Protein AF-A0A4U3MGD1-F1 (afdb_monomer_lite)

pLDDT: mean 77.64, std 20.22, range [27.61, 98.88]

Organism: NCBI:txid2575442

Foldseek 3Di:
DDDDDDDDDPPPPPPPPPPDPPPQPPWDAKAKDKAWLLDDWAFRVDWAAQQWKKWKAWDDKWKDLAPVPDDTDAQQADDPVVQVVDDCPFAPDPHHFQHKWKDFVPPDTDGQGRIDMDGHHHTHTIIIYTRTHNVSSHRMGMITMMIMTILGNCLLVLLLVLLVVLVVLVVVDDPDPDDDPVSVVVNLVSVVSNLVSLVVLCVRVVDLNSLVSSCVSNVHPDSPCVCVQCVVLNPDDPVCCSPDPSNVVSSVDPPVPDDD

Sequenc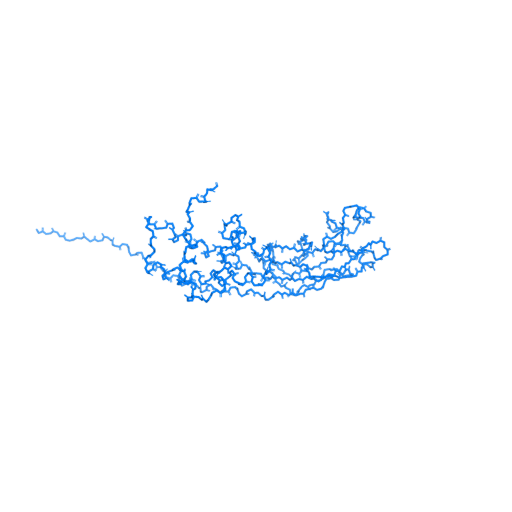e (260 aa):
MRSIASFCAALVMIAMGGVAPANASSGRAPVTVSVSATDGWQDAGLFLHAGDTLIVRFISGTWTVDHRNFPHVGPAGYPAHIDAQIWQGCKLKPAAYGKLLASVDQINLTEVGAGGVFSIKQSGRLRFRIHDGDTCLGDNAGAVKVTVAHLGHGLLQAIKDDVAELQQKSRTKKPSNTLSPAEIKAIIPVLKRLKSNLWWLLKEVANDAAWDLAAKAIGTVSVLKLKTFLNPCFSLSWETFLTSKDCLKLWSLPTKTFKA

Radius of gyration: 25.88 Å; chains: 1; bounding box: 94×38×67 Å

Structure (mmCIF, N/CA/C/O backbone):
data_AF-A0A4U3MGD1-F1
#
_entry.id   AF-A0A4U3MGD1-F1
#
loop_
_atom_site.group_PDB
_atom_site.id
_atom_site.type_symbol
_atom_site.label_atom_id
_atom_site.label_alt_id
_atom_site.label_comp_id
_atom_site.label_asym_id
_atom_site.label_entity_id
_atom_site.label_seq_id
_atom_site.pdbx_PDB_ins_code
_atom_site.Cartn_x
_atom_site.Cartn_y
_atom_site.Cartn_z
_atom_site.occupancy
_atom_site.B_iso_or_equiv
_atom_site.auth_seq_id
_atom_site.auth_comp_id
_atom_site.auth_asym_id
_atom_site.auth_atom_id
_atom_site.pdbx_PDB_model_num
ATOM 1 N N . MET A 1 1 ? -73.537 -13.987 41.670 1.00 49.06 1 MET A N 1
ATOM 2 C CA . MET A 1 1 ? -73.123 -15.377 41.366 1.00 49.06 1 MET A CA 1
ATOM 3 C C . MET A 1 1 ? -72.975 -15.529 39.856 1.00 49.06 1 MET A C 1
ATOM 5 O O . MET A 1 1 ? -73.837 -15.010 39.159 1.00 49.06 1 MET A O 1
ATOM 9 N N . ARG A 1 2 ? -71.951 -16.287 39.412 1.00 36.88 2 ARG A N 1
ATOM 10 C CA . ARG A 1 2 ? -71.499 -16.585 38.023 1.00 36.88 2 ARG A CA 1
ATOM 11 C C . ARG A 1 2 ? -70.655 -15.475 37.371 1.00 36.88 2 ARG A C 1
ATOM 13 O O . ARG A 1 2 ? -71.033 -14.322 37.463 1.00 36.88 2 ARG A O 1
ATOM 20 N N . SER A 1 3 ? -69.555 -15.727 36.662 1.00 33.62 3 SER A N 1
ATOM 21 C CA . SER A 1 3 ? -68.643 -16.875 36.531 1.00 33.62 3 SER A CA 1
ATOM 22 C C . SER A 1 3 ? -67.377 -16.372 35.808 1.00 33.62 3 SER A C 1
ATOM 24 O O . SER A 1 3 ? -67.434 -15.381 35.087 1.00 33.62 3 SER A O 1
ATOM 26 N N . ILE A 1 4 ? -66.264 -17.071 36.012 1.00 44.34 4 ILE A N 1
ATOM 27 C CA . ILE A 1 4 ? -64.914 -16.875 35.457 1.00 44.34 4 ILE A CA 1
ATOM 28 C C . ILE A 1 4 ? -64.836 -17.306 33.975 1.00 44.34 4 ILE A C 1
ATOM 30 O O . ILE A 1 4 ? -65.393 -18.347 33.641 1.00 44.34 4 ILE A O 1
ATOM 34 N N . ALA A 1 5 ? -64.076 -16.580 33.136 1.00 34.28 5 ALA A N 1
ATOM 35 C CA . ALA A 1 5 ? -63.274 -17.075 31.989 1.00 34.28 5 ALA A CA 1
ATOM 36 C C . ALA A 1 5 ? -62.405 -15.896 31.468 1.00 34.28 5 ALA A C 1
ATOM 38 O O . ALA A 1 5 ? -62.961 -14.839 31.205 1.00 34.28 5 ALA A O 1
ATOM 39 N N . SER A 1 6 ? -61.065 -15.872 31.494 1.00 40.44 6 SER A N 1
ATOM 40 C CA . SER A 1 6 ? -60.009 -16.752 30.943 1.00 40.44 6 SER A CA 1
ATOM 41 C C . SER A 1 6 ? -59.597 -16.414 29.493 1.00 40.44 6 SER A C 1
ATOM 43 O O . SER A 1 6 ? -60.458 -16.181 28.652 1.00 40.44 6 SER A O 1
ATOM 45 N N . PHE A 1 7 ? -58.274 -16.496 29.248 1.00 30.94 7 PHE A N 1
ATOM 46 C CA . PHE A 1 7 ? -57.488 -16.375 27.994 1.00 30.94 7 PHE A CA 1
ATOM 47 C C . PHE A 1 7 ? -57.186 -14.943 27.488 1.00 30.94 7 PHE A C 1
ATOM 49 O O . PHE A 1 7 ? -58.061 -14.095 27.467 1.00 30.94 7 PHE A O 1
ATOM 56 N N . CYS A 1 8 ? -55.972 -14.551 27.071 1.00 27.61 8 CYS A N 1
ATOM 57 C CA . CYS A 1 8 ? -54.766 -15.275 26.649 1.00 27.61 8 CYS A CA 1
ATOM 58 C C . CYS A 1 8 ? -53.509 -14.434 26.973 1.00 27.61 8 CYS A C 1
ATOM 60 O O . CYS A 1 8 ? -53.360 -13.324 26.464 1.00 27.61 8 CYS A O 1
ATOM 62 N N . ALA A 1 9 ? -52.577 -14.973 27.764 1.00 34.78 9 ALA A N 1
ATOM 63 C CA . ALA A 1 9 ? -51.219 -14.446 27.871 1.00 34.78 9 ALA A CA 1
ATOM 64 C C . ALA A 1 9 ? -50.382 -15.020 26.717 1.00 34.78 9 ALA A C 1
ATOM 66 O O . ALA A 1 9 ? -50.085 -16.214 26.697 1.00 34.78 9 ALA A O 1
ATOM 67 N N . ALA A 1 10 ? -50.025 -14.187 25.738 1.00 35.69 10 ALA A N 1
ATOM 68 C CA . ALA A 1 10 ? -49.080 -14.562 24.693 1.00 35.69 10 ALA A CA 1
ATOM 69 C C . ALA A 1 10 ? -47.660 -14.564 25.280 1.00 35.69 10 ALA A C 1
ATOM 71 O O . ALA A 1 10 ? -47.050 -13.519 25.505 1.00 35.69 10 ALA A O 1
ATOM 72 N N . LEU A 1 11 ? -47.160 -15.765 25.561 1.00 32.09 11 LEU A N 1
ATOM 73 C CA . LEU A 1 11 ? -45.787 -16.034 25.963 1.00 32.09 11 LEU A CA 1
ATOM 74 C C . LEU A 1 11 ? -44.864 -15.789 24.754 1.00 32.09 11 LEU A C 1
ATOM 76 O O . LEU A 1 11 ? -44.773 -16.619 23.852 1.00 32.09 11 LEU A O 1
ATOM 80 N N . VAL A 1 12 ? -44.191 -14.637 24.708 1.00 36.81 12 VAL A N 1
ATOM 81 C CA . VAL A 1 12 ? -43.119 -14.384 23.734 1.00 36.81 12 VAL A CA 1
ATOM 82 C C . VAL A 1 12 ? -41.892 -15.177 24.182 1.00 36.81 12 VAL A C 1
ATOM 84 O O . VAL A 1 12 ? -41.149 -14.761 25.069 1.00 36.81 12 VAL A O 1
ATOM 87 N N . MET A 1 13 ? -41.695 -16.348 23.579 1.00 36.38 13 MET A N 1
ATOM 88 C CA . MET A 1 13 ? -40.464 -17.127 23.696 1.00 36.38 13 MET A CA 1
ATOM 89 C C . MET A 1 13 ? -39.349 -16.376 22.964 1.00 36.38 13 MET A C 1
ATOM 91 O O . MET A 1 13 ? -39.142 -16.552 21.765 1.00 36.38 13 MET A O 1
ATOM 95 N N . ILE A 1 14 ? -38.632 -15.508 23.680 1.00 42.88 14 ILE A N 1
ATOM 96 C CA . ILE A 1 14 ? -37.346 -14.995 23.209 1.00 42.88 14 ILE A CA 1
ATOM 97 C C . ILE A 1 14 ? -36.380 -16.176 23.275 1.00 42.88 14 ILE A C 1
ATOM 99 O O . ILE A 1 14 ? -35.851 -16.508 24.335 1.00 42.88 14 ILE A O 1
ATOM 103 N N . ALA A 1 15 ? -36.191 -16.845 22.139 1.00 40.03 15 ALA A N 1
ATOM 104 C CA . ALA A 1 15 ? -35.105 -17.790 21.966 1.00 40.03 15 ALA A CA 1
ATOM 105 C C . ALA A 1 15 ? -33.798 -17.049 22.276 1.00 40.03 15 ALA A C 1
ATOM 107 O O . ALA A 1 15 ? -33.417 -16.116 21.566 1.00 40.03 15 ALA A O 1
ATOM 108 N N . MET A 1 16 ? -33.136 -17.439 23.366 1.00 48.84 16 MET A N 1
ATOM 109 C CA . MET A 1 16 ? -31.773 -17.028 23.675 1.00 48.84 16 MET A CA 1
ATOM 110 C C . MET A 1 16 ? -30.851 -17.631 22.613 1.00 48.84 16 MET A C 1
ATOM 112 O O . MET A 1 16 ? -30.254 -18.686 22.807 1.00 48.84 16 MET A O 1
ATOM 116 N N . GLY A 1 17 ? -30.786 -16.980 21.451 1.00 42.28 17 GLY A N 1
ATOM 117 C CA . GLY A 1 17 ? -29.771 -17.243 20.447 1.00 42.28 17 GLY A CA 1
ATOM 118 C C . GLY A 1 17 ? -28.419 -16.971 21.085 1.00 42.28 17 GLY A C 1
ATOM 119 O O . GLY A 1 17 ? -28.083 -15.820 21.361 1.00 42.28 17 GLY A O 1
ATOM 120 N N . GLY A 1 18 ? -27.681 -18.042 21.379 1.00 41.59 18 GLY A N 1
ATOM 121 C CA . GLY A 1 18 ? -26.309 -17.963 21.852 1.00 41.59 18 GLY A CA 1
ATOM 122 C C . GLY A 1 18 ? -25.501 -17.145 20.857 1.00 41.59 18 GLY A C 1
ATOM 123 O O . GLY A 1 18 ? -25.250 -17.585 19.737 1.00 41.59 18 GLY A O 1
ATOM 124 N N . VAL A 1 19 ? -25.140 -15.928 21.254 1.00 49.78 19 VAL A N 1
ATOM 125 C CA . VAL A 1 19 ? -24.238 -15.080 20.486 1.00 49.78 19 VAL A CA 1
ATOM 126 C C . VAL A 1 19 ? -22.898 -15.804 20.498 1.00 49.78 19 VAL A C 1
ATOM 128 O O . VAL A 1 19 ? -22.250 -15.888 21.543 1.00 49.78 19 VAL A O 1
ATOM 131 N N . ALA A 1 20 ? -22.525 -16.407 19.369 1.00 45.81 20 ALA A N 1
ATOM 132 C CA . ALA A 1 20 ? -21.213 -17.016 19.225 1.00 45.81 20 ALA A CA 1
ATOM 133 C C . ALA A 1 20 ? -20.152 -15.970 19.611 1.00 45.81 20 ALA A C 1
ATOM 135 O O . ALA A 1 20 ? -20.294 -14.800 19.234 1.00 45.81 20 ALA A O 1
ATOM 136 N N . PRO A 1 21 ? -19.120 -16.342 20.388 1.00 49.19 21 PRO A N 1
ATOM 137 C CA . PRO A 1 21 ? -18.078 -15.405 20.762 1.00 49.19 21 PRO A CA 1
ATOM 138 C C . PRO A 1 21 ? -17.469 -14.839 19.481 1.00 49.19 21 PRO A C 1
ATOM 140 O O . PRO A 1 21 ? -16.999 -15.586 18.623 1.00 49.19 21 PRO A O 1
ATOM 143 N N . ALA A 1 22 ? -17.515 -13.515 19.338 1.00 50.84 22 ALA A N 1
ATOM 144 C CA . ALA A 1 22 ? -16.792 -12.821 18.291 1.00 50.84 22 ALA A CA 1
ATOM 145 C C . ALA A 1 22 ? -15.311 -13.170 18.468 1.00 50.84 22 ALA A C 1
ATOM 147 O O . ALA A 1 22 ? -14.665 -12.696 19.405 1.00 50.84 22 ALA A O 1
ATOM 148 N N . ASN A 1 23 ? -14.800 -14.063 17.617 1.00 48.06 23 ASN A N 1
ATOM 149 C CA . ASN A 1 23 ? -13.384 -14.380 17.568 1.00 48.06 23 ASN A CA 1
ATOM 150 C C . ASN A 1 23 ? -12.645 -13.063 17.360 1.00 48.06 23 ASN A C 1
ATOM 152 O O . ASN A 1 23 ? -12.793 -12.419 16.321 1.00 48.06 23 ASN A O 1
ATOM 156 N N . ALA A 1 24 ? -11.892 -12.648 18.378 1.00 51.44 24 ALA A N 1
ATOM 157 C CA . ALA A 1 24 ? -11.037 -11.484 18.292 1.00 51.44 24 ALA A CA 1
ATOM 158 C C . ALA A 1 24 ? -10.139 -11.668 17.066 1.00 51.44 24 ALA A C 1
ATOM 160 O O . ALA A 1 24 ? -9.368 -12.627 16.988 1.00 51.44 24 ALA A O 1
ATOM 161 N N . SER A 1 25 ? -10.295 -10.784 16.084 1.00 51.38 25 SER A N 1
ATOM 162 C CA . SER A 1 25 ? -9.488 -10.770 14.874 1.00 51.38 25 SER A CA 1
ATOM 163 C C . SER A 1 25 ? -8.038 -10.523 15.278 1.00 51.38 25 SER A C 1
ATOM 165 O O . SER A 1 25 ? -7.638 -9.385 15.521 1.00 51.38 25 SER A O 1
ATOM 167 N N . SER A 1 26 ? -7.263 -11.600 15.406 1.00 55.12 26 SER A N 1
ATOM 168 C CA . SER A 1 26 ? -5.817 -11.531 15.572 1.00 55.12 26 SER A CA 1
ATOM 169 C C . SER A 1 26 ? -5.250 -10.990 14.268 1.00 55.12 26 SER A C 1
ATOM 171 O O . SER A 1 26 ? -5.132 -11.706 13.274 1.00 55.12 26 SER A O 1
ATOM 173 N N . GLY A 1 27 ? -4.987 -9.687 14.239 1.00 61.31 27 GLY A N 1
ATOM 174 C CA . GLY A 1 27 ? -4.306 -9.086 13.110 1.00 61.31 27 GLY A CA 1
ATOM 175 C C . GLY A 1 27 ? -2.915 -9.708 12.985 1.00 61.31 27 GLY A C 1
ATOM 176 O O . GLY A 1 27 ? -2.153 -9.772 13.956 1.00 61.31 27 GLY A O 1
ATOM 177 N N . ARG A 1 28 ? -2.612 -10.235 11.797 1.00 72.69 28 ARG A N 1
ATOM 178 C CA . ARG A 1 28 ? -1.340 -10.907 11.517 1.00 72.69 28 ARG A CA 1
ATOM 179 C C . ARG A 1 28 ? -0.215 -9.875 11.578 1.00 72.69 28 ARG A C 1
ATOM 181 O O . ARG A 1 28 ? -0.392 -8.752 11.105 1.00 72.69 28 ARG A O 1
ATOM 188 N N . ALA A 1 29 ? 0.935 -10.269 12.128 1.00 79.38 29 ALA A N 1
ATOM 189 C CA . ALA A 1 29 ? 2.129 -9.430 12.114 1.00 79.38 29 ALA A CA 1
ATOM 190 C C . ALA A 1 29 ? 2.430 -8.950 10.679 1.00 79.38 29 ALA A C 1
ATOM 192 O O . ALA A 1 29 ? 2.253 -9.740 9.738 1.00 79.38 29 ALA A O 1
ATOM 193 N N . PRO A 1 30 ? 2.869 -7.692 10.493 1.00 87.25 30 PRO A N 1
ATOM 194 C CA . PRO A 1 30 ? 3.228 -7.193 9.178 1.00 87.25 30 PRO A CA 1
ATOM 195 C C . PRO A 1 30 ? 4.296 -8.069 8.524 1.00 87.25 30 PRO A C 1
ATOM 197 O O . PRO A 1 30 ? 5.260 -8.482 9.170 1.00 87.25 30 PRO A O 1
ATOM 200 N N . VAL A 1 31 ? 4.137 -8.338 7.232 1.00 92.75 31 VAL A N 1
ATOM 201 C CA . VAL A 1 31 ? 5.137 -9.061 6.437 1.00 92.75 31 VAL A CA 1
ATOM 202 C C . VAL A 1 31 ? 5.955 -8.073 5.620 1.00 92.75 31 VAL A C 1
ATOM 204 O O . VAL A 1 31 ? 5.414 -7.101 5.094 1.00 92.75 31 VAL A O 1
ATOM 207 N N . THR A 1 32 ? 7.256 -8.322 5.500 1.00 96.12 32 THR A N 1
ATOM 208 C CA . THR A 1 32 ? 8.142 -7.539 4.632 1.00 96.12 32 THR A CA 1
ATOM 209 C C . THR A 1 32 ? 8.326 -8.268 3.313 1.00 96.12 32 THR A C 1
ATOM 211 O O . THR A 1 32 ? 8.711 -9.434 3.299 1.00 96.12 32 THR A O 1
ATOM 214 N N . VAL A 1 33 ? 8.090 -7.566 2.210 1.00 97.44 33 VAL A N 1
ATOM 215 C CA . VAL A 1 33 ? 8.204 -8.089 0.849 1.00 97.44 33 VAL A CA 1
ATOM 216 C C . VAL A 1 33 ? 9.256 -7.278 0.105 1.00 97.44 33 VAL A C 1
ATOM 218 O O . VAL A 1 33 ? 9.206 -6.049 0.100 1.00 97.44 33 VAL A O 1
ATOM 221 N N . SER A 1 34 ? 10.215 -7.962 -0.515 1.00 98.38 34 SER A N 1
ATOM 222 C CA . SER A 1 34 ? 11.129 -7.358 -1.485 1.00 98.38 34 SER A CA 1
ATOM 223 C C . SER A 1 34 ? 10.568 -7.618 -2.875 1.00 98.38 34 SER A C 1
ATOM 225 O O . SER A 1 34 ? 10.346 -8.772 -3.220 1.00 98.38 34 SER A O 1
ATOM 227 N N . VAL A 1 35 ? 10.324 -6.561 -3.643 1.00 98.69 35 VAL A N 1
ATOM 228 C CA . VAL A 1 35 ? 9.752 -6.631 -4.988 1.00 98.69 35 VAL A CA 1
ATOM 229 C C . VAL A 1 35 ? 10.847 -6.272 -5.983 1.00 98.69 35 VAL A C 1
ATOM 231 O O . VAL A 1 35 ? 11.309 -5.129 -6.013 1.00 98.69 35 VAL A O 1
ATOM 234 N N . SER A 1 36 ? 11.281 -7.259 -6.757 1.00 98.69 36 SER A N 1
ATOM 235 C CA . SER A 1 36 ? 12.255 -7.100 -7.835 1.00 98.69 36 SER A CA 1
ATOM 236 C C . SER A 1 36 ? 11.644 -6.358 -9.021 1.00 98.69 36 SER A C 1
ATOM 238 O O . SER A 1 36 ? 10.456 -6.521 -9.310 1.00 98.69 36 SER A O 1
ATOM 240 N N . ALA A 1 37 ? 12.454 -5.559 -9.713 1.00 98.69 37 ALA A N 1
ATOM 241 C CA . ALA A 1 37 ? 12.061 -4.908 -10.958 1.00 98.69 37 ALA A CA 1
ATOM 242 C C . ALA A 1 37 ? 12.167 -5.833 -12.183 1.00 98.69 37 ALA A C 1
ATOM 244 O O . ALA A 1 37 ? 11.546 -5.557 -13.204 1.00 98.69 37 ALA A O 1
ATOM 245 N N . THR A 1 38 ? 12.933 -6.922 -12.086 1.00 98.62 38 THR A N 1
ATOM 246 C CA . THR A 1 38 ? 13.197 -7.853 -13.200 1.00 98.62 38 THR A CA 1
ATOM 247 C C . THR A 1 38 ? 12.210 -9.011 -13.271 1.00 98.62 38 THR A C 1
ATOM 249 O O . THR A 1 38 ? 12.235 -9.791 -14.217 1.00 98.62 38 THR A O 1
ATOM 252 N N . ASP A 1 39 ? 11.353 -9.144 -12.260 1.00 98.38 39 ASP A N 1
ATOM 253 C CA . ASP A 1 39 ? 10.403 -10.242 -12.145 1.00 98.38 39 ASP A CA 1
ATOM 254 C C . ASP A 1 39 ? 8.979 -9.716 -12.323 1.00 98.38 39 ASP A C 1
ATOM 256 O O . ASP A 1 39 ? 8.658 -8.591 -11.930 1.00 98.38 39 ASP A O 1
ATOM 260 N N . GLY A 1 40 ? 8.106 -10.552 -12.888 1.00 97.31 40 GLY A N 1
ATOM 261 C CA . GLY A 1 40 ? 6.688 -10.240 -13.046 1.00 97.31 40 GLY A CA 1
ATOM 262 C C . GLY A 1 40 ? 5.941 -10.202 -11.706 1.00 97.31 40 GLY A C 1
ATOM 263 O O . GLY A 1 40 ? 6.397 -9.662 -10.698 1.00 97.31 40 GLY A O 1
ATOM 264 N N . TRP A 1 41 ? 4.742 -10.782 -11.672 1.00 97.88 41 TRP A N 1
ATOM 265 C CA . TRP A 1 41 ? 3.950 -10.844 -10.440 1.00 97.88 41 TRP A CA 1
ATOM 266 C C . TRP A 1 41 ? 4.596 -11.739 -9.372 1.00 97.88 41 TRP A C 1
ATOM 268 O O . TRP A 1 41 ? 4.629 -12.960 -9.517 1.00 97.88 41 TRP A O 1
ATOM 278 N N . GLN A 1 42 ? 5.008 -11.137 -8.257 1.00 98.25 42 GLN A N 1
ATOM 279 C CA . GLN A 1 42 ? 5.680 -11.795 -7.131 1.00 98.25 42 GLN A CA 1
ATOM 280 C C . GLN A 1 42 ? 4.709 -11.998 -5.956 1.00 98.25 42 GLN A C 1
ATOM 282 O O . GLN A 1 42 ? 4.047 -11.047 -5.536 1.00 98.25 42 GLN A O 1
ATOM 287 N N . ASP A 1 43 ? 4.596 -13.226 -5.433 1.00 97.06 43 ASP A N 1
ATOM 288 C CA . ASP A 1 43 ? 3.707 -13.570 -4.304 1.00 97.06 43 ASP A CA 1
ATOM 289 C C . ASP A 1 43 ? 4.221 -12.958 -2.986 1.00 97.06 43 ASP A C 1
ATOM 291 O O . AS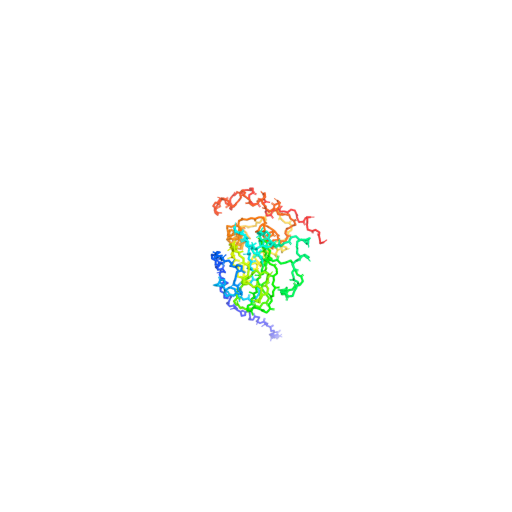P A 1 43 ? 5.391 -13.094 -2.634 1.00 97.06 43 ASP A O 1
ATOM 295 N N . ALA A 1 44 ? 3.335 -12.284 -2.249 1.00 95.94 44 ALA A N 1
ATOM 296 C CA . ALA A 1 44 ? 3.635 -11.659 -0.960 1.00 95.94 44 ALA A CA 1
ATOM 297 C C . ALA A 1 44 ? 3.528 -12.620 0.246 1.00 95.94 44 ALA A C 1
ATOM 299 O O . ALA A 1 44 ? 3.733 -12.207 1.387 1.00 95.94 44 ALA A O 1
ATOM 300 N N . GLY A 1 45 ? 3.138 -13.879 0.030 1.00 94.38 45 GLY A N 1
ATOM 301 C CA . GLY A 1 45 ? 2.888 -14.876 1.074 1.00 94.38 45 GLY A CA 1
ATOM 302 C C . GLY A 1 45 ? 1.577 -14.661 1.842 1.00 94.38 45 GLY A C 1
ATOM 303 O O . GLY A 1 45 ? 1.389 -15.218 2.930 1.00 94.38 45 GLY A O 1
ATOM 304 N N . LEU A 1 46 ? 0.669 -13.842 1.301 1.00 92.81 46 LEU A N 1
ATOM 305 C CA . LEU A 1 46 ? -0.596 -13.477 1.936 1.00 92.81 46 LEU A CA 1
ATOM 306 C C . LEU A 1 46 ? -1.786 -13.917 1.086 1.00 92.81 46 LEU A C 1
ATOM 308 O O . LEU A 1 46 ? -1.931 -13.504 -0.063 1.00 92.81 46 LEU A O 1
ATOM 312 N N . PHE A 1 47 ? -2.666 -14.710 1.696 1.00 92.69 47 PHE A N 1
ATOM 313 C CA . PHE A 1 47 ? -4.014 -14.940 1.193 1.00 92.69 47 PHE A CA 1
ATOM 314 C C . PHE A 1 47 ? -4.966 -13.962 1.876 1.00 92.69 47 PHE A C 1
ATOM 316 O O . PHE A 1 47 ? -4.961 -13.850 3.104 1.00 92.69 47 PHE A O 1
ATOM 323 N N . LEU A 1 48 ? -5.748 -13.258 1.071 1.00 91.69 48 LEU A N 1
ATOM 324 C CA . LEU A 1 48 ? -6.683 -12.233 1.502 1.00 91.69 48 LEU A CA 1
ATOM 325 C C . LEU A 1 48 ? -8.100 -12.675 1.185 1.00 91.69 48 LEU A C 1
ATOM 327 O O . LEU A 1 48 ? -8.336 -13.424 0.239 1.00 91.69 48 LEU A O 1
ATOM 331 N N . HIS A 1 49 ? -9.039 -12.176 1.963 1.00 90.38 49 HIS A N 1
ATOM 332 C CA . HIS A 1 49 ? -10.463 -12.345 1.787 1.00 90.38 49 HIS A CA 1
ATOM 333 C C . HIS A 1 49 ? -11.077 -11.027 1.319 1.00 90.38 49 HIS A C 1
ATOM 335 O O . HIS A 1 49 ? -10.625 -9.935 1.674 1.00 90.38 49 HIS A O 1
ATOM 341 N N . ALA A 1 50 ? -12.134 -11.120 0.514 1.00 89.19 50 ALA A N 1
ATOM 342 C CA . ALA A 1 50 ? -12.965 -9.966 0.202 1.00 89.19 50 ALA A CA 1
ATOM 343 C C . ALA A 1 50 ? -13.423 -9.283 1.502 1.00 89.19 50 ALA A C 1
ATOM 345 O O . ALA A 1 50 ? -13.908 -9.959 2.400 1.00 89.19 50 ALA A O 1
ATOM 346 N N . GLY A 1 51 ? -13.242 -7.963 1.570 1.00 86.06 51 GLY A N 1
ATOM 347 C CA . GLY A 1 51 ? -13.501 -7.062 2.694 1.00 86.06 51 GLY A CA 1
ATOM 348 C C . GLY A 1 51 ? -12.338 -6.896 3.684 1.00 86.06 51 GLY A C 1
ATOM 349 O O . GLY A 1 51 ? -12.413 -6.032 4.559 1.00 86.06 51 GLY A O 1
ATOM 350 N N . ASP A 1 52 ? -11.237 -7.643 3.531 1.00 88.25 52 ASP A N 1
ATOM 351 C CA . ASP A 1 52 ? -10.011 -7.378 4.289 1.00 88.25 52 ASP A CA 1
ATOM 352 C C . ASP A 1 52 ? -9.509 -5.948 4.029 1.00 88.25 52 ASP A C 1
ATOM 354 O O . ASP A 1 52 ? -9.675 -5.378 2.946 1.00 88.25 52 ASP A O 1
ATOM 358 N N . THR A 1 53 ? -8.857 -5.362 5.033 1.00 85.69 53 THR A N 1
ATOM 359 C CA . THR A 1 53 ? -8.115 -4.108 4.869 1.00 85.69 53 THR A CA 1
ATOM 360 C C . THR A 1 53 ? -6.619 -4.385 4.914 1.00 85.69 53 THR A C 1
ATOM 362 O O . THR A 1 53 ? -6.111 -4.996 5.858 1.00 85.69 53 THR A O 1
ATOM 365 N N . LEU A 1 54 ? -5.912 -3.903 3.896 1.00 89.69 54 LEU A N 1
ATOM 366 C CA . LEU A 1 54 ? -4.460 -3.904 3.824 1.00 89.69 54 LEU A CA 1
ATOM 367 C C . LEU A 1 54 ? -3.896 -2.522 4.082 1.00 89.69 54 LEU A C 1
ATOM 369 O O . LEU A 1 54 ? -4.460 -1.514 3.654 1.00 89.69 54 LEU A O 1
ATOM 373 N N . ILE A 1 55 ? -2.707 -2.499 4.669 1.00 90.56 55 ILE A N 1
ATOM 374 C CA . ILE A 1 55 ? -1.862 -1.316 4.701 1.00 90.56 55 ILE A CA 1
ATOM 375 C C . ILE A 1 55 ? -0.509 -1.683 4.127 1.00 90.56 55 ILE A C 1
ATOM 377 O O . ILE A 1 55 ? 0.161 -2.570 4.650 1.00 90.56 55 ILE A O 1
ATOM 381 N N . VAL A 1 56 ? -0.110 -0.986 3.070 1.00 93.94 56 VAL A N 1
ATOM 382 C CA . VAL A 1 56 ? 1.197 -1.165 2.436 1.00 93.94 56 VAL A CA 1
ATOM 383 C C . VAL A 1 56 ? 2.059 0.053 2.723 1.00 93.94 56 VAL A C 1
ATOM 385 O O . VAL A 1 56 ? 1.564 1.181 2.681 1.00 93.94 56 VAL A O 1
ATOM 388 N N . ARG A 1 57 ? 3.346 -0.156 3.006 1.00 91.62 57 ARG A N 1
ATOM 389 C CA . ARG A 1 57 ? 4.310 0.927 3.230 1.00 91.62 57 ARG A CA 1
ATOM 390 C C . ARG A 1 57 ? 5.602 0.654 2.513 1.00 91.62 57 ARG A C 1
ATOM 392 O O . ARG A 1 57 ? 6.156 -0.429 2.649 1.00 91.62 57 ARG A O 1
ATOM 399 N N . PHE A 1 58 ? 6.122 1.668 1.849 1.00 95.81 58 PHE A N 1
ATOM 400 C CA . PHE A 1 58 ? 7.504 1.667 1.419 1.00 95.81 58 PHE A CA 1
ATOM 401 C C . PHE A 1 58 ? 8.465 1.722 2.615 1.00 95.81 58 PHE A C 1
ATOM 403 O O . PHE A 1 58 ? 8.264 2.503 3.544 1.00 95.81 58 PHE A O 1
ATOM 410 N N . ILE A 1 59 ? 9.504 0.887 2.574 1.00 96.12 59 ILE A N 1
ATOM 411 C CA . ILE A 1 59 ? 10.597 0.873 3.551 1.00 96.12 59 ILE A CA 1
ATOM 412 C C . ILE A 1 59 ? 11.842 1.502 2.930 1.00 96.12 59 ILE A C 1
ATOM 414 O O . ILE A 1 59 ? 12.411 2.439 3.482 1.00 96.12 59 ILE A O 1
ATOM 418 N N . SER A 1 60 ? 12.304 0.939 1.813 1.00 98.31 60 SER A N 1
ATOM 419 C CA . SER A 1 60 ? 13.582 1.290 1.198 1.00 98.31 60 SER A CA 1
ATOM 420 C C . SER A 1 60 ? 13.720 0.703 -0.205 1.00 98.31 60 SER A C 1
ATOM 422 O O . SER A 1 60 ? 12.902 -0.107 -0.642 1.00 98.31 60 SER A O 1
ATOM 424 N N . GLY A 1 61 ? 14.796 1.086 -0.890 1.00 98.50 61 GLY A N 1
ATOM 425 C CA . GLY A 1 61 ? 15.138 0.591 -2.218 1.00 98.50 61 GLY A CA 1
ATOM 426 C C . GLY A 1 61 ? 14.649 1.502 -3.336 1.00 98.50 61 GLY A C 1
ATOM 427 O O . GLY A 1 61 ? 13.821 2.390 -3.139 1.00 98.50 61 GLY A O 1
ATOM 428 N N . THR A 1 62 ? 15.207 1.288 -4.514 1.00 98.81 62 THR A N 1
ATOM 429 C CA . THR A 1 62 ? 14.854 1.985 -5.745 1.00 98.81 62 THR A CA 1
ATOM 430 C C . THR A 1 62 ? 15.013 1.016 -6.906 1.00 98.81 62 THR A C 1
ATOM 432 O O . THR A 1 62 ? 15.751 0.029 -6.817 1.00 98.81 62 THR A O 1
ATOM 435 N N . TRP A 1 63 ? 14.328 1.303 -8.001 1.00 98.81 63 TRP A N 1
ATOM 436 C CA . TRP A 1 63 ? 14.405 0.516 -9.223 1.00 98.81 63 TRP A CA 1
ATOM 437 C C . TRP A 1 63 ? 14.300 1.396 -10.461 1.00 98.81 63 TRP A C 1
ATOM 439 O O . TRP A 1 63 ? 13.983 2.577 -10.365 1.00 98.81 63 TRP A O 1
ATOM 449 N N . THR A 1 64 ? 14.543 0.824 -11.625 1.00 98.81 64 THR A N 1
ATOM 450 C CA . THR A 1 64 ? 14.381 1.472 -12.926 1.00 98.81 64 THR A CA 1
ATOM 451 C C . THR A 1 64 ? 13.753 0.490 -13.905 1.00 98.81 64 THR A C 1
ATOM 453 O O . THR A 1 64 ? 13.935 -0.721 -13.749 1.00 98.81 64 THR A O 1
ATOM 456 N N . VAL A 1 65 ? 13.014 1.020 -14.883 1.00 98.50 65 VAL A N 1
ATOM 457 C CA . VAL A 1 65 ? 12.479 0.229 -16.009 1.00 98.50 65 VAL A CA 1
ATOM 458 C C . VAL A 1 65 ? 13.465 0.120 -17.180 1.00 98.50 65 VAL A C 1
ATOM 460 O O . VAL A 1 65 ? 13.160 -0.467 -18.200 1.00 98.50 65 VAL A O 1
ATOM 463 N N . ASP A 1 66 ? 14.626 0.765 -17.072 1.00 98.31 66 ASP A N 1
ATOM 464 C CA . ASP A 1 66 ? 15.748 0.585 -17.992 1.00 98.31 66 ASP A CA 1
ATOM 465 C C . ASP A 1 66 ? 17.001 1.143 -17.311 1.00 98.31 66 ASP A C 1
ATOM 467 O O . ASP A 1 66 ? 17.152 2.358 -17.135 1.00 98.31 66 ASP A O 1
ATOM 471 N N . HIS A 1 67 ? 17.913 0.269 -16.891 1.00 98.06 67 HIS A N 1
ATOM 472 C CA . HIS A 1 67 ? 19.141 0.682 -16.201 1.00 98.06 67 HIS A CA 1
ATOM 473 C C . HIS A 1 67 ? 20.134 1.440 -17.081 1.00 98.06 67 HIS A C 1
ATOM 475 O O . HIS A 1 67 ? 21.095 2.010 -16.562 1.00 98.06 67 HIS A O 1
ATOM 481 N N . ARG A 1 68 ? 19.934 1.433 -18.399 1.00 98.06 68 ARG A N 1
ATOM 482 C CA . ARG A 1 68 ? 20.808 2.094 -19.368 1.00 98.06 68 ARG A CA 1
ATOM 483 C C . ARG A 1 68 ? 20.334 3.510 -19.649 1.00 98.06 68 ARG A C 1
ATOM 485 O O . ARG A 1 68 ? 21.168 4.390 -19.846 1.00 98.06 68 ARG A O 1
ATOM 492 N N . ASN A 1 69 ? 19.018 3.720 -19.656 1.00 98.06 69 ASN A N 1
ATOM 493 C CA . ASN A 1 69 ? 18.415 4.947 -20.174 1.00 98.06 69 ASN A CA 1
ATOM 494 C C . ASN A 1 69 ? 17.684 5.791 -19.122 1.00 98.06 69 ASN A C 1
ATOM 496 O O . ASN A 1 69 ? 17.591 7.007 -19.296 1.00 98.06 69 ASN A O 1
ATOM 500 N N . PHE A 1 70 ? 17.190 5.199 -18.028 1.00 98.38 70 PHE A N 1
ATOM 501 C CA . PHE A 1 70 ? 16.379 5.924 -17.046 1.00 98.38 70 PHE A CA 1
ATOM 502 C C . PHE A 1 70 ? 16.965 5.880 -15.631 1.00 98.38 70 PHE A C 1
ATOM 504 O O . PHE A 1 70 ? 17.535 4.871 -15.205 1.00 98.38 70 PHE A O 1
ATOM 511 N N . PRO A 1 71 ? 16.807 6.969 -14.852 1.00 98.12 71 PRO A N 1
ATOM 512 C CA . PRO A 1 71 ? 17.258 6.988 -13.470 1.00 98.12 71 PRO A CA 1
ATOM 513 C C . PRO A 1 71 ? 16.447 6.011 -12.617 1.00 98.12 71 PRO A C 1
ATOM 515 O O . PRO A 1 71 ? 15.291 5.697 -12.911 1.00 98.12 71 PRO A O 1
ATOM 518 N N . HIS A 1 72 ? 17.033 5.587 -11.502 1.00 98.69 72 HIS A N 1
ATOM 519 C CA . HIS A 1 72 ? 16.294 4.861 -10.479 1.00 98.69 72 HIS A CA 1
ATOM 520 C C . HIS A 1 72 ? 15.248 5.766 -9.810 1.00 98.69 72 HIS A C 1
ATOM 522 O O . HIS A 1 72 ? 15.522 6.917 -9.467 1.00 98.69 72 HIS A O 1
ATOM 528 N N . VAL A 1 73 ? 14.066 5.213 -9.561 1.00 98.75 73 VAL A N 1
ATOM 529 C CA . VAL A 1 73 ? 12.945 5.844 -8.863 1.00 98.75 73 VAL A CA 1
ATOM 530 C C . VAL A 1 73 ? 12.486 4.989 -7.687 1.00 98.75 73 VAL A C 1
ATOM 532 O O . VAL A 1 73 ? 12.775 3.795 -7.585 1.00 98.75 73 VAL A O 1
ATOM 535 N N . GLY A 1 74 ? 11.765 5.623 -6.765 1.00 98.56 74 GLY A N 1
ATOM 536 C CA . GLY A 1 74 ? 11.018 4.912 -5.734 1.00 98.56 74 GLY A CA 1
ATOM 537 C C . GLY A 1 74 ? 9.729 4.291 -6.289 1.00 98.56 74 GLY A C 1
ATOM 538 O O . GLY A 1 74 ? 9.389 4.459 -7.462 1.00 98.56 74 GLY A O 1
ATOM 539 N N . PRO A 1 75 ? 8.927 3.648 -5.430 1.00 98.31 75 PRO A N 1
ATOM 540 C CA . PRO A 1 75 ? 7.725 2.933 -5.856 1.00 98.31 75 PRO A CA 1
ATOM 541 C C . PRO A 1 75 ? 6.590 3.854 -6.335 1.00 98.31 75 PRO A C 1
ATOM 543 O O . PRO A 1 75 ? 5.575 3.362 -6.816 1.00 98.31 75 PRO A O 1
ATOM 546 N N . ALA A 1 76 ? 6.724 5.181 -6.218 1.00 98.19 76 ALA A N 1
ATOM 547 C CA . ALA A 1 76 ? 5.787 6.141 -6.805 1.00 98.19 76 ALA A CA 1
ATOM 548 C C . ALA A 1 76 ? 5.857 6.188 -8.347 1.00 98.19 76 ALA A C 1
ATOM 550 O O . ALA A 1 76 ? 4.883 6.611 -8.975 1.00 98.19 76 ALA A O 1
ATOM 551 N N . GLY A 1 77 ? 6.955 5.702 -8.937 1.00 98.31 77 GLY A N 1
ATOM 552 C CA . GLY A 1 77 ? 7.201 5.717 -10.376 1.00 98.31 77 GLY A CA 1
ATOM 553 C C . GLY A 1 77 ? 7.807 7.023 -10.887 1.00 98.31 77 GLY A C 1
ATOM 554 O O . GLY A 1 77 ? 8.164 7.914 -10.112 1.00 98.31 77 GLY A O 1
ATOM 555 N N . TYR A 1 78 ? 7.946 7.114 -12.208 1.00 98.56 78 TYR A N 1
ATOM 556 C CA . TYR A 1 78 ? 8.541 8.269 -12.880 1.00 98.56 78 TYR A CA 1
ATOM 557 C C . TYR A 1 78 ? 7.628 9.504 -12.864 1.00 98.56 78 TYR A C 1
ATOM 559 O O . TYR A 1 78 ? 6.404 9.379 -12.968 1.00 98.56 78 TYR A O 1
ATOM 567 N N . PRO A 1 79 ? 8.198 10.722 -12.788 1.00 97.88 79 PRO A N 1
ATOM 568 C CA . PRO A 1 79 ? 7.445 11.938 -13.066 1.00 97.88 79 PRO A CA 1
ATOM 569 C C . PRO A 1 79 ? 7.014 11.968 -14.539 1.00 97.88 79 PRO A C 1
ATOM 571 O O . PRO A 1 79 ? 7.702 11.435 -15.408 1.00 97.88 79 PRO A O 1
ATOM 574 N N . ALA A 1 80 ? 5.903 12.652 -14.827 1.00 97.75 80 ALA A N 1
ATOM 575 C CA . ALA A 1 80 ? 5.251 12.629 -16.141 1.00 97.75 80 ALA A CA 1
ATOM 576 C C . ALA A 1 80 ? 6.183 12.950 -17.327 1.00 97.75 80 ALA A C 1
ATOM 578 O O . ALA A 1 80 ? 6.046 12.354 -18.389 1.00 97.75 80 ALA A O 1
ATOM 579 N N . HIS A 1 81 ? 7.146 13.861 -17.151 1.00 97.88 81 HIS A N 1
ATOM 580 C CA . HIS A 1 81 ? 8.072 14.241 -18.222 1.00 97.88 81 HIS A CA 1
ATOM 581 C C . HIS A 1 81 ? 9.074 13.134 -18.588 1.00 97.88 81 HIS A C 1
ATOM 583 O O . HIS A 1 81 ? 9.456 13.053 -19.748 1.00 97.88 81 HIS A O 1
ATOM 589 N N . ILE A 1 82 ? 9.474 12.281 -17.635 1.00 97.94 82 ILE A N 1
ATOM 590 C CA . ILE A 1 82 ? 10.293 11.088 -17.917 1.00 97.94 82 ILE A CA 1
ATOM 591 C C . ILE A 1 82 ? 9.386 9.961 -18.411 1.00 97.94 82 ILE A C 1
ATOM 593 O O . ILE A 1 82 ? 9.687 9.318 -19.406 1.00 97.94 82 ILE A O 1
ATOM 597 N N . ASP A 1 83 ? 8.236 9.761 -17.763 1.00 98.00 83 ASP A N 1
ATOM 598 C CA . ASP A 1 83 ? 7.276 8.714 -18.126 1.00 98.00 83 ASP A CA 1
ATOM 599 C C . ASP A 1 83 ? 6.811 8.794 -19.592 1.00 98.00 83 ASP A C 1
ATOM 601 O O . ASP A 1 83 ? 6.621 7.764 -20.238 1.00 98.00 83 ASP A O 1
ATOM 605 N N . ALA A 1 84 ? 6.679 10.007 -20.136 1.00 97.12 84 ALA A N 1
ATOM 606 C CA . ALA A 1 84 ? 6.323 10.250 -21.534 1.00 97.12 84 ALA A CA 1
ATOM 607 C C . ALA A 1 84 ? 7.432 9.884 -22.542 1.00 97.12 84 ALA A C 1
ATOM 609 O O . ALA A 1 84 ? 7.145 9.742 -23.729 1.00 97.12 84 ALA A O 1
ATOM 610 N N . GLN A 1 85 ? 8.682 9.744 -22.092 1.00 97.44 85 GLN A N 1
ATOM 611 C CA . GLN A 1 85 ? 9.829 9.368 -22.930 1.00 97.44 85 GLN A CA 1
ATOM 612 C C . GLN A 1 85 ? 10.006 7.848 -23.027 1.00 97.44 85 GLN A C 1
ATOM 614 O O . GLN A 1 85 ? 10.681 7.362 -23.931 1.00 97.44 85 GLN A O 1
ATOM 619 N N . ILE A 1 86 ? 9.407 7.097 -22.102 1.00 96.50 86 ILE A N 1
ATOM 620 C CA . ILE A 1 86 ? 9.488 5.637 -22.060 1.00 96.50 86 ILE A CA 1
ATOM 621 C C . ILE A 1 86 ? 8.577 5.063 -23.151 1.00 96.50 86 ILE A C 1
ATOM 623 O O . ILE A 1 86 ? 7.486 5.579 -23.407 1.00 96.50 86 ILE A O 1
ATOM 627 N N . TRP A 1 87 ? 8.992 3.983 -23.811 1.00 93.56 87 TRP A N 1
ATOM 628 C CA . TRP A 1 87 ? 8.157 3.326 -24.815 1.00 93.56 87 TRP A CA 1
ATOM 629 C C . TRP A 1 87 ? 6.851 2.822 -24.188 1.00 93.56 87 TRP A C 1
ATOM 631 O O . TRP A 1 87 ? 6.875 2.065 -23.227 1.00 93.56 87 TRP A O 1
ATOM 641 N N . GLN A 1 88 ? 5.689 3.226 -24.704 1.00 93.69 88 GLN A N 1
ATOM 642 C CA . GLN A 1 88 ? 4.401 3.010 -24.020 1.00 93.69 88 GLN A CA 1
ATOM 643 C C . GLN A 1 88 ? 3.807 1.598 -24.200 1.00 93.69 88 GLN A C 1
ATOM 645 O O . GLN A 1 88 ? 2.811 1.276 -23.555 1.00 93.69 88 GLN A O 1
ATOM 650 N N . GLY A 1 89 ? 4.395 0.750 -25.052 1.00 95.19 89 GLY A N 1
ATOM 651 C CA . GLY A 1 89 ? 3.847 -0.571 -25.391 1.00 95.19 89 GLY A CA 1
ATOM 652 C C . GLY A 1 89 ? 3.912 -1.617 -24.273 1.00 95.19 89 GLY A C 1
ATOM 653 O O . GLY A 1 89 ? 3.278 -2.661 -24.390 1.00 95.19 89 GLY A O 1
ATOM 654 N N . CYS A 1 90 ? 4.616 -1.323 -23.178 1.00 96.06 90 CYS A N 1
ATOM 655 C CA . CYS A 1 90 ? 4.713 -2.181 -21.998 1.00 96.06 90 CYS A CA 1
ATOM 656 C C . CYS A 1 90 ? 3.890 -1.696 -20.799 1.00 96.06 90 CYS A C 1
ATOM 658 O O . CYS A 1 90 ? 3.931 -2.305 -19.729 1.00 96.06 90 CYS A O 1
ATOM 660 N N . LYS A 1 91 ? 3.082 -0.640 -20.947 1.00 95.44 91 LYS A N 1
ATOM 661 C CA . LYS A 1 91 ? 2.187 -0.217 -19.867 1.00 95.44 91 LYS A CA 1
ATOM 662 C C . LYS A 1 91 ? 1.077 -1.236 -19.658 1.00 95.44 91 LYS A C 1
ATOM 664 O O . LYS A 1 91 ? 0.337 -1.575 -20.575 1.00 95.44 91 LYS A O 1
ATOM 669 N N . LEU A 1 92 ? 0.897 -1.651 -18.407 1.00 95.44 92 LEU A N 1
ATOM 670 C CA . LEU A 1 92 ? -0.210 -2.524 -18.005 1.00 95.44 92 LEU A CA 1
ATOM 671 C C . LEU A 1 92 ? -1.514 -1.739 -17.831 1.00 95.44 92 LEU A C 1
ATOM 673 O O . LEU A 1 92 ? -2.603 -2.297 -17.940 1.00 95.44 92 LEU A O 1
ATOM 677 N N . LYS A 1 93 ? -1.407 -0.446 -17.506 1.00 94.75 93 LYS A N 1
ATOM 678 C CA . LYS A 1 93 ? -2.536 0.474 -17.348 1.00 94.75 93 LYS A CA 1
ATOM 679 C C . LYS A 1 93 ? -2.089 1.933 -17.558 1.00 94.75 93 LYS A C 1
ATOM 681 O O . LYS A 1 93 ? -0.888 2.201 -17.532 1.00 94.75 93 LYS A O 1
ATOM 686 N N . PRO A 1 94 ? -3.013 2.902 -17.714 1.00 94.75 94 PRO A N 1
ATOM 687 C CA . PRO A 1 94 ? -2.663 4.318 -17.843 1.00 94.75 94 PRO A CA 1
ATOM 688 C C . PRO A 1 94 ? -2.206 4.922 -16.499 1.00 94.75 94 PRO A C 1
ATOM 690 O O . PRO A 1 94 ? -2.919 5.683 -15.853 1.00 94.75 94 PRO A O 1
ATOM 693 N N . ALA A 1 95 ? -1.002 4.544 -16.070 1.00 95.31 95 ALA A N 1
ATOM 694 C CA . ALA A 1 95 ? -0.289 5.031 -14.891 1.00 95.31 95 ALA A CA 1
ATOM 695 C C . ALA A 1 95 ? 1.201 5.242 -15.228 1.00 95.31 95 ALA A C 1
ATOM 697 O O . ALA A 1 95 ? 1.661 4.830 -16.295 1.00 95.31 95 ALA A O 1
ATOM 698 N N . ALA A 1 96 ? 1.961 5.873 -14.330 1.00 97.69 96 ALA A N 1
ATOM 699 C CA . ALA A 1 96 ? 3.403 6.060 -14.512 1.00 97.69 96 ALA A CA 1
ATOM 700 C C . ALA A 1 96 ? 4.159 4.721 -14.467 1.00 97.69 96 ALA A C 1
ATOM 702 O O . ALA A 1 96 ? 3.858 3.875 -13.618 1.00 97.69 96 ALA A O 1
ATOM 703 N N . TYR A 1 97 ? 5.141 4.533 -15.346 1.00 98.38 97 TYR A N 1
ATOM 704 C CA . TYR A 1 97 ? 6.122 3.450 -15.282 1.00 98.38 97 TYR A CA 1
ATOM 705 C C . TYR A 1 97 ? 6.880 3.465 -13.955 1.00 98.38 97 TYR A C 1
ATOM 707 O O . TYR A 1 97 ? 6.970 4.491 -13.270 1.00 98.38 97 TYR A O 1
ATOM 715 N N . GLY A 1 98 ? 7.416 2.309 -13.564 1.00 97.88 98 GLY A N 1
ATOM 716 C CA . GLY A 1 98 ? 8.174 2.184 -12.318 1.00 97.88 98 GLY A CA 1
ATOM 717 C C . GLY A 1 98 ? 7.317 2.333 -11.055 1.00 97.88 98 GLY A C 1
ATOM 718 O O . GLY A 1 98 ? 7.840 2.355 -9.944 1.00 97.88 98 GLY A O 1
ATOM 719 N N . LYS A 1 99 ? 5.993 2.461 -11.180 1.00 98.56 99 LYS A N 1
ATOM 720 C CA . LYS A 1 99 ? 5.094 2.505 -10.027 1.00 98.56 99 LYS A CA 1
ATOM 721 C C . LYS A 1 99 ? 4.907 1.100 -9.454 1.00 98.56 99 LYS A C 1
ATOM 723 O O . LYS A 1 99 ? 4.739 0.146 -10.203 1.00 98.56 99 LYS A O 1
ATOM 728 N N . LEU A 1 100 ? 4.884 0.957 -8.132 1.00 98.56 100 LEU A N 1
ATOM 729 C CA . LEU A 1 100 ? 4.530 -0.306 -7.486 1.00 98.56 100 LEU A CA 1
ATOM 730 C C . LEU A 1 100 ? 3.039 -0.593 -7.686 1.00 98.56 100 LEU A C 1
ATOM 732 O O . LEU A 1 100 ? 2.179 0.220 -7.321 1.00 98.56 100 LEU A O 1
ATOM 736 N N . LEU A 1 101 ? 2.743 -1.774 -8.217 1.00 98.00 101 LEU A N 1
ATOM 737 C CA . LEU A 1 101 ? 1.393 -2.299 -8.362 1.00 98.00 101 LEU A CA 1
ATOM 738 C C . LEU A 1 101 ? 1.167 -3.468 -7.413 1.00 98.00 101 LEU A C 1
ATOM 740 O O . LEU A 1 101 ? 2.078 -4.252 -7.152 1.00 98.00 101 LEU A O 1
ATOM 744 N N . ALA A 1 102 ? -0.076 -3.615 -6.967 1.00 97.12 102 ALA A N 1
ATOM 745 C CA . ALA A 1 102 ? -0.573 -4.809 -6.304 1.00 97.12 102 ALA A CA 1
ATOM 746 C C . ALA A 1 102 ? -1.705 -5.438 -7.114 1.00 97.12 102 ALA A C 1
ATOM 748 O O . ALA A 1 102 ? -2.461 -4.743 -7.793 1.00 97.12 102 ALA A O 1
ATOM 749 N N . SER A 1 103 ? -1.863 -6.748 -6.992 1.00 96.00 103 SER A N 1
ATOM 750 C CA . SER A 1 103 ? -3.069 -7.448 -7.414 1.00 96.00 103 SER A CA 1
ATOM 751 C C . SER A 1 103 ? -3.432 -8.545 -6.424 1.00 96.00 103 SER A C 1
ATOM 753 O O . SER A 1 103 ? -2.578 -9.065 -5.707 1.00 96.00 103 SER A O 1
ATOM 755 N N . VAL A 1 104 ? -4.713 -8.899 -6.402 1.00 95.19 104 VAL A N 1
ATOM 756 C CA . VAL A 1 104 ? -5.193 -10.136 -5.787 1.00 95.19 104 VAL A CA 1
ATOM 757 C C . VAL A 1 104 ? -5.523 -11.084 -6.930 1.00 95.19 104 VAL A C 1
ATOM 759 O O . VAL A 1 104 ? -6.374 -10.746 -7.749 1.00 95.19 104 VAL A O 1
ATOM 762 N N . ASP A 1 105 ? -4.799 -12.197 -7.043 1.00 89.06 105 ASP A N 1
ATOM 763 C CA . ASP A 1 105 ? -4.907 -13.157 -8.157 1.00 89.06 105 ASP A CA 1
ATOM 764 C C . ASP A 1 105 ? -4.863 -12.516 -9.560 1.00 89.06 105 ASP A C 1
ATOM 766 O O . ASP A 1 105 ? -5.498 -12.990 -10.492 1.00 89.06 105 ASP A O 1
ATOM 770 N N . GLN A 1 106 ? -4.105 -11.424 -9.730 1.00 85.88 106 GLN A N 1
ATOM 771 C CA . GLN A 1 106 ? -3.867 -10.744 -11.018 1.00 85.88 106 GLN A CA 1
ATOM 772 C C . GLN A 1 106 ? -5.092 -10.133 -11.723 1.00 85.88 106 GLN A C 1
ATOM 774 O O . GLN A 1 106 ? -4.940 -9.546 -12.787 1.00 85.88 106 GLN A O 1
ATOM 779 N N . ILE A 1 107 ? -6.287 -10.182 -11.129 1.00 76.94 107 ILE A N 1
ATOM 780 C CA . ILE A 1 107 ? -7.515 -9.673 -11.769 1.00 76.94 107 ILE A CA 1
ATOM 781 C C . ILE A 1 107 ? -7.751 -8.178 -11.466 1.00 76.94 107 ILE A C 1
ATOM 783 O O . ILE A 1 107 ? -8.334 -7.467 -12.277 1.00 76.94 107 ILE A O 1
ATOM 787 N N . ASN A 1 108 ? -7.262 -7.659 -10.330 1.00 81.56 108 ASN A N 1
ATOM 788 C CA . ASN A 1 108 ? -7.505 -6.273 -9.893 1.00 81.56 108 ASN A CA 1
ATOM 789 C C . ASN A 1 108 ? -6.210 -5.491 -9.634 1.00 81.56 108 ASN A C 1
ATOM 791 O O . ASN A 1 108 ? -5.717 -5.444 -8.505 1.00 81.56 108 ASN A O 1
ATOM 795 N N . LEU A 1 109 ? -5.676 -4.852 -10.678 1.00 88.00 109 LEU A N 1
ATOM 796 C CA . LEU A 1 109 ? -4.466 -4.034 -10.589 1.00 88.00 109 LEU A CA 1
ATOM 797 C C . LEU A 1 109 ? -4.733 -2.742 -9.808 1.00 88.00 109 LEU A C 1
ATOM 799 O O . LEU A 1 109 ? -5.413 -1.824 -10.274 1.00 88.00 109 LEU A O 1
ATOM 803 N N . THR A 1 110 ? -4.131 -2.649 -8.631 1.00 92.56 110 THR A N 1
ATOM 804 C CA . THR A 1 110 ? -4.195 -1.482 -7.755 1.00 92.56 110 THR A CA 1
ATOM 805 C C . THR A 1 110 ? -2.856 -0.760 -7.769 1.00 92.56 110 THR A C 1
ATOM 807 O O . THR A 1 110 ? -1.804 -1.372 -7.589 1.00 92.56 110 THR A O 1
ATOM 810 N N . GLU A 1 111 ? -2.888 0.554 -7.978 1.00 95.75 111 GLU A N 1
ATOM 811 C CA . GLU A 1 111 ? -1.702 1.396 -7.837 1.00 95.75 111 GLU A CA 1
ATOM 812 C C . GLU A 1 111 ? -1.402 1.595 -6.358 1.00 95.75 111 GLU A C 1
ATOM 814 O O . GLU A 1 111 ? -2.201 2.187 -5.634 1.00 95.75 111 GLU A O 1
ATOM 819 N N . VAL A 1 112 ? -0.253 1.091 -5.917 1.00 95.94 112 VAL A N 1
ATOM 820 C CA . VAL A 1 112 ? 0.173 1.206 -4.521 1.00 95.94 112 VAL A CA 1
ATOM 821 C C . VAL A 1 112 ? 1.052 2.429 -4.328 1.00 95.94 112 VAL A C 1
ATOM 823 O O . VAL A 1 112 ? 0.909 3.142 -3.338 1.00 95.94 112 VAL A O 1
ATOM 826 N N . GLY A 1 113 ? 1.958 2.701 -5.270 1.00 94.88 113 GLY A N 1
ATOM 827 C CA . GLY A 1 113 ? 2.879 3.823 -5.124 1.00 94.88 113 GLY A CA 1
ATOM 828 C C . GLY A 1 113 ? 3.758 3.675 -3.875 1.00 94.88 113 GLY A C 1
ATOM 829 O O . GLY A 1 113 ? 4.230 2.588 -3.552 1.00 94.88 113 GLY A O 1
ATOM 830 N N . ALA A 1 114 ? 3.921 4.763 -3.120 1.00 92.75 114 ALA A N 1
ATOM 831 C CA . ALA A 1 114 ? 4.654 4.777 -1.848 1.00 92.75 114 ALA A CA 1
ATOM 832 C C . ALA A 1 114 ? 3.960 4.025 -0.690 1.00 92.75 114 ALA A C 1
ATOM 834 O O . ALA A 1 114 ? 4.535 3.893 0.393 1.00 92.75 114 ALA A O 1
ATOM 835 N N . GLY A 1 115 ? 2.743 3.523 -0.901 1.00 93.25 115 GLY A N 1
ATOM 836 C CA . GLY A 1 115 ? 1.945 2.847 0.112 1.00 93.25 115 GLY A CA 1
ATOM 837 C C . GLY A 1 115 ? 0.545 3.436 0.228 1.00 93.25 115 GLY A C 1
ATOM 838 O O . GLY A 1 115 ? 0.151 4.330 -0.517 1.00 93.25 115 GLY A O 1
ATOM 839 N N . GLY A 1 116 ? -0.224 2.925 1.183 1.00 88.25 116 GLY A N 1
ATOM 840 C CA . GLY A 1 116 ? -1.603 3.345 1.388 1.00 88.25 116 GLY A CA 1
ATOM 841 C C . GLY A 1 116 ? -2.430 2.314 2.138 1.00 88.25 116 GLY A C 1
ATOM 842 O O . GLY A 1 116 ? -1.908 1.323 2.651 1.00 88.25 116 GLY A O 1
ATOM 843 N N . VAL A 1 117 ? -3.732 2.577 2.190 1.00 86.75 117 VAL A N 1
ATOM 844 C CA . VAL A 1 117 ? -4.739 1.712 2.804 1.00 86.75 117 VAL A CA 1
ATOM 845 C C . VAL A 1 117 ? -5.674 1.229 1.708 1.00 86.75 117 VAL A C 1
ATOM 847 O O . VAL A 1 117 ? -6.236 2.045 0.978 1.00 86.75 117 VAL A O 1
ATOM 850 N N . PHE A 1 118 ? -5.863 -0.083 1.610 1.00 88.94 118 PHE A N 1
ATOM 851 C CA . PHE A 1 118 ? -6.609 -0.700 0.520 1.00 88.94 118 PHE A CA 1
ATOM 852 C C . PHE A 1 118 ? -7.663 -1.652 1.069 1.00 88.94 118 PHE A C 1
ATOM 854 O O . PHE A 1 118 ? -7.361 -2.526 1.880 1.00 88.94 118 PHE A O 1
ATOM 861 N N . SER A 1 119 ? -8.899 -1.492 0.604 1.00 88.69 119 SER A N 1
ATOM 862 C CA . SER A 1 119 ? -9.968 -2.460 0.844 1.00 88.69 119 SER A CA 1
ATOM 863 C C . SER A 1 119 ? -9.950 -3.522 -0.244 1.00 88.69 119 SER A C 1
ATOM 865 O O . SER A 1 119 ? -9.959 -3.212 -1.438 1.00 88.69 119 SER A O 1
ATOM 867 N N . ILE A 1 120 ? -9.942 -4.778 0.176 1.00 90.25 120 ILE A N 1
ATOM 868 C CA . ILE A 1 120 ? -9.892 -5.926 -0.714 1.00 90.25 120 ILE A CA 1
ATOM 869 C C . ILE A 1 120 ? -11.296 -6.236 -1.207 1.00 90.25 120 ILE A C 1
ATOM 871 O O . ILE A 1 120 ? -12.219 -6.402 -0.421 1.00 90.25 120 ILE A O 1
ATOM 875 N N . LYS A 1 121 ? -11.481 -6.280 -2.526 1.00 89.50 121 LYS A N 1
ATOM 876 C CA . LYS A 1 121 ? -12.798 -6.528 -3.137 1.00 89.50 121 LYS A CA 1
ATOM 877 C C . LYS A 1 121 ? -13.052 -8.001 -3.444 1.00 89.50 121 LYS A C 1
ATOM 879 O O . LYS A 1 121 ? -14.197 -8.387 -3.631 1.00 89.50 121 LYS A O 1
ATOM 884 N N . GLN A 1 122 ? -11.995 -8.806 -3.497 1.00 91.44 122 GLN A N 1
ATOM 885 C CA . GLN A 1 122 ? -12.063 -10.225 -3.822 1.00 91.44 122 GLN A CA 1
ATOM 886 C C . GLN A 1 122 ? -11.035 -11.006 -3.014 1.00 91.44 122 GLN A C 1
ATOM 888 O O . GLN A 1 122 ? -9.968 -10.477 -2.708 1.00 91.44 122 GLN A O 1
ATOM 893 N N . SER A 1 123 ? -11.343 -12.260 -2.712 1.00 92.25 123 SER A N 1
ATOM 894 C CA . SER A 1 123 ? -10.397 -13.158 -2.057 1.00 92.25 123 SER A CA 1
ATOM 895 C C . SER A 1 123 ? -9.324 -13.638 -3.038 1.00 92.25 123 SER A C 1
ATOM 897 O O . SER A 1 123 ? -9.597 -13.737 -4.232 1.00 92.25 123 SER A O 1
ATOM 899 N N . GLY A 1 124 ? -8.125 -13.946 -2.545 1.00 94.94 124 GLY A N 1
ATOM 900 C CA . GLY A 1 124 ? -7.031 -14.464 -3.368 1.00 94.94 124 GLY A CA 1
ATOM 901 C C . GLY A 1 124 ? -5.639 -14.167 -2.819 1.00 94.94 124 GLY A C 1
ATOM 902 O O . GLY A 1 124 ? -5.484 -13.615 -1.725 1.00 94.94 124 GLY A O 1
ATOM 903 N N . ARG A 1 125 ? -4.597 -14.510 -3.586 1.00 95.94 125 ARG A N 1
ATOM 904 C CA . ARG A 1 125 ? -3.201 -14.243 -3.204 1.00 95.94 125 ARG A CA 1
ATOM 905 C C . ARG A 1 125 ? -2.778 -12.832 -3.584 1.00 95.94 125 ARG A C 1
ATOM 907 O O . ARG A 1 125 ? -2.909 -12.432 -4.741 1.00 95.94 125 ARG A O 1
ATOM 914 N N . LEU A 1 126 ? -2.218 -12.105 -2.619 1.00 96.81 126 LEU A N 1
ATOM 915 C CA . LEU A 1 126 ? -1.610 -10.800 -2.854 1.00 96.81 126 LEU A CA 1
ATOM 916 C C . LEU A 1 126 ? -0.300 -10.959 -3.624 1.00 96.81 126 LEU A C 1
ATOM 918 O O . LEU A 1 126 ? 0.591 -11.697 -3.201 1.00 96.81 126 LEU A O 1
ATOM 922 N N . ARG A 1 127 ? -0.166 -10.218 -4.720 1.00 98.00 127 ARG A N 1
ATOM 923 C CA . ARG A 1 127 ? 1.059 -10.148 -5.514 1.00 98.00 127 ARG A CA 1
ATOM 924 C C . ARG A 1 127 ? 1.447 -8.709 -5.796 1.00 98.00 127 ARG A C 1
ATOM 926 O O . ARG A 1 127 ? 0.571 -7.860 -5.959 1.00 98.00 127 ARG A O 1
ATOM 933 N N . PHE A 1 128 ? 2.743 -8.456 -5.911 1.00 98.38 128 PHE A N 1
ATOM 934 C CA . PHE A 1 128 ? 3.296 -7.157 -6.286 1.00 98.38 128 PHE A CA 1
ATOM 935 C C . PHE A 1 128 ? 4.110 -7.246 -7.574 1.00 98.38 128 PHE A C 1
ATOM 937 O O . PHE A 1 128 ? 4.584 -8.323 -7.932 1.00 98.38 128 PHE A O 1
ATOM 944 N N . ARG A 1 129 ? 4.268 -6.113 -8.260 1.00 98.38 129 ARG A N 1
ATOM 945 C CA . ARG A 1 129 ? 5.226 -5.944 -9.362 1.00 98.38 129 ARG A CA 1
ATOM 946 C C . ARG A 1 129 ? 5.577 -4.475 -9.575 1.00 98.38 129 ARG A C 1
ATOM 948 O O . ARG A 1 129 ? 4.839 -3.588 -9.133 1.00 98.38 129 ARG A O 1
ATOM 955 N N . ILE A 1 130 ? 6.647 -4.230 -10.322 1.00 98.62 130 ILE A N 1
ATOM 956 C CA . ILE A 1 130 ? 6.870 -2.944 -10.984 1.00 98.62 130 ILE A CA 1
ATOM 957 C C . ILE A 1 130 ? 5.853 -2.756 -12.124 1.00 98.62 130 ILE A C 1
ATOM 959 O O . ILE A 1 130 ? 5.470 -3.714 -12.804 1.00 98.62 130 ILE A O 1
ATOM 963 N N . HIS A 1 131 ? 5.375 -1.526 -12.320 1.00 98.38 131 HIS A N 1
ATOM 964 C CA . HIS A 1 131 ? 4.553 -1.167 -13.470 1.00 98.38 131 HIS A CA 1
ATOM 965 C C . HIS A 1 131 ? 5.429 -1.078 -14.714 1.00 98.38 131 HIS A C 1
ATOM 967 O O . HIS A 1 131 ? 5.908 -0.002 -15.062 1.00 98.38 131 HIS A O 1
ATOM 973 N N . ASP A 1 132 ? 5.638 -2.235 -15.318 1.00 97.88 132 ASP A N 1
ATOM 974 C CA . ASP A 1 132 ? 6.273 -2.452 -16.605 1.00 97.88 132 ASP A CA 1
ATOM 975 C C . ASP A 1 132 ? 5.906 -3.867 -17.073 1.00 97.88 132 ASP A C 1
ATOM 977 O O . ASP A 1 132 ? 5.689 -4.734 -16.228 1.00 97.88 132 ASP A O 1
ATOM 981 N N . GLY A 1 133 ? 5.720 -4.080 -18.371 1.00 97.19 133 GLY A N 1
ATOM 982 C CA . GLY A 1 133 ? 5.131 -5.290 -18.952 1.00 97.19 133 GLY A CA 1
ATOM 983 C C . GLY A 1 133 ? 6.114 -6.456 -19.023 1.00 97.19 133 GLY A C 1
ATOM 984 O O . GLY A 1 133 ? 7.318 -6.246 -19.073 1.00 97.19 133 GLY A O 1
ATOM 985 N N . ASP A 1 134 ? 5.618 -7.699 -19.058 1.00 97.56 134 ASP A N 1
ATOM 986 C CA . ASP A 1 134 ? 6.473 -8.901 -18.975 1.00 97.56 134 ASP A CA 1
ATOM 987 C C . ASP A 1 134 ? 7.547 -8.964 -20.077 1.00 97.56 134 ASP A C 1
ATOM 989 O O . ASP A 1 134 ? 8.653 -9.440 -19.838 1.00 97.56 134 ASP A O 1
ATOM 993 N N . THR A 1 135 ? 7.256 -8.432 -21.265 1.00 96.81 135 THR A N 1
ATOM 994 C CA . THR A 1 135 ? 8.205 -8.363 -22.387 1.00 96.81 135 THR A CA 1
ATOM 995 C C . THR A 1 135 ? 9.306 -7.314 -22.212 1.00 96.81 135 THR A C 1
ATOM 997 O O . THR A 1 135 ? 10.273 -7.354 -22.965 1.00 96.81 135 THR A O 1
ATOM 1000 N N . CYS A 1 136 ? 9.166 -6.388 -21.259 1.00 97.50 136 CYS A N 1
ATOM 1001 C CA . CYS A 1 136 ? 10.113 -5.297 -21.000 1.00 97.50 136 CYS A CA 1
ATOM 1002 C C . CYS A 1 136 ? 10.922 -5.475 -19.712 1.00 97.50 136 CYS A C 1
ATOM 1004 O O . CYS A 1 136 ? 11.801 -4.683 -19.433 1.00 97.50 136 CYS A O 1
ATOM 1006 N N . LEU A 1 137 ? 10.726 -6.552 -18.948 1.00 98.06 137 LEU A N 1
ATOM 1007 C CA . LEU A 1 137 ? 11.429 -6.710 -17.668 1.00 98.06 137 LEU A CA 1
ATOM 1008 C C . LEU A 1 137 ? 12.949 -6.946 -17.790 1.00 98.06 137 LEU A C 1
ATOM 1010 O O . LEU A 1 137 ? 13.649 -6.955 -16.778 1.00 98.06 137 LEU A O 1
ATOM 1014 N N . GLY A 1 138 ? 13.461 -7.195 -19.000 1.00 97.81 138 GLY A N 1
ATOM 1015 C CA . GLY A 1 138 ? 14.829 -7.668 -19.235 1.00 97.81 138 GLY A CA 1
ATOM 1016 C C . GLY A 1 138 ? 15.932 -6.632 -18.993 1.00 97.81 138 GLY A C 1
ATOM 1017 O O . GLY A 1 138 ? 17.067 -7.012 -18.706 1.00 97.81 138 GLY A O 1
ATOM 1018 N N . ASP A 1 139 ? 15.624 -5.343 -19.101 1.00 97.75 139 ASP A N 1
ATOM 1019 C CA . ASP A 1 139 ? 16.530 -4.219 -18.839 1.00 97.75 139 ASP A CA 1
ATOM 1020 C C . ASP A 1 139 ? 16.178 -3.440 -17.565 1.00 97.75 139 ASP A C 1
ATOM 1022 O O . ASP A 1 139 ? 16.888 -2.495 -17.196 1.00 97.75 139 ASP A O 1
ATOM 1026 N N . ASN A 1 140 ? 15.183 -3.902 -16.813 1.00 98.69 140 ASN A N 1
ATOM 1027 C CA . ASN A 1 140 ? 14.884 -3.386 -15.485 1.00 98.69 140 ASN A CA 1
ATOM 1028 C C . ASN A 1 140 ? 16.031 -3.675 -14.509 1.00 98.69 140 ASN A C 1
ATOM 1030 O O . ASN A 1 140 ? 16.790 -4.636 -14.653 1.00 98.69 140 ASN A O 1
ATOM 1034 N N . ALA A 1 141 ? 16.152 -2.857 -13.465 1.00 98.88 141 ALA A N 1
ATOM 1035 C CA . ALA A 1 141 ? 17.109 -3.115 -12.393 1.00 98.88 141 ALA A CA 1
ATOM 1036 C C . ALA A 1 141 ? 16.630 -2.594 -11.041 1.00 98.88 141 ALA A C 1
ATOM 1038 O O . ALA A 1 141 ? 15.859 -1.640 -10.947 1.00 98.88 141 ALA A O 1
ATOM 1039 N N . GLY A 1 142 ? 17.153 -3.201 -9.976 1.00 98.75 142 GLY A N 1
ATOM 1040 C CA . GLY A 1 142 ? 16.862 -2.823 -8.598 1.00 98.75 142 GLY A CA 1
ATOM 1041 C C . GLY A 1 142 ? 15.618 -3.496 -8.019 1.00 98.75 142 GLY A C 1
ATOM 1042 O O . GLY A 1 142 ? 15.025 -4.403 -8.603 1.00 98.75 142 GLY A O 1
ATOM 1043 N N . ALA A 1 143 ? 15.261 -3.069 -6.812 1.00 98.88 143 ALA A N 1
ATOM 1044 C CA . ALA A 1 143 ? 14.152 -3.617 -6.046 1.00 98.88 143 ALA A CA 1
ATOM 1045 C C . ALA A 1 143 ? 13.675 -2.608 -4.997 1.00 98.88 143 ALA A C 1
ATOM 1047 O O . ALA A 1 143 ? 14.457 -1.795 -4.493 1.00 98.88 143 ALA A O 1
ATOM 1048 N N . VAL A 1 144 ? 12.407 -2.714 -4.605 1.00 98.75 144 VAL A N 1
ATOM 1049 C CA . VAL A 1 144 ? 11.847 -1.973 -3.466 1.00 98.75 144 VAL A CA 1
ATOM 1050 C C . VAL A 1 144 ? 11.422 -2.936 -2.368 1.00 98.75 144 VAL A C 1
ATOM 1052 O O . VAL A 1 144 ? 10.948 -4.037 -2.632 1.00 98.75 144 VAL A O 1
ATOM 1055 N N . LYS A 1 145 ? 11.566 -2.516 -1.114 1.00 98.56 145 LYS A N 1
ATOM 1056 C CA . LYS A 1 145 ? 11.063 -3.241 0.051 1.00 98.56 145 LYS A CA 1
ATOM 1057 C C . LYS A 1 145 ? 9.835 -2.541 0.602 1.00 98.56 145 LYS A C 1
ATOM 1059 O O . LYS A 1 145 ? 9.854 -1.327 0.820 1.00 98.56 145 LYS A O 1
ATOM 1064 N N . VAL A 1 146 ? 8.792 -3.319 0.867 1.00 97.62 146 VAL A N 1
ATOM 1065 C CA . VAL A 1 146 ? 7.548 -2.843 1.471 1.00 97.62 146 VAL A CA 1
ATOM 1066 C C . VAL A 1 146 ? 7.158 -3.674 2.685 1.00 97.62 146 VAL A C 1
ATOM 1068 O O . VAL A 1 146 ? 7.444 -4.868 2.729 1.00 97.62 146 VAL A O 1
ATOM 1071 N N . THR A 1 147 ? 6.482 -3.068 3.660 1.00 95.44 147 THR A N 1
ATOM 1072 C CA . THR A 1 147 ? 5.722 -3.817 4.668 1.00 95.44 147 THR A CA 1
ATOM 1073 C C . THR A 1 147 ? 4.254 -3.883 4.282 1.00 95.44 147 THR A C 1
ATOM 1075 O O . THR A 1 147 ? 3.698 -2.930 3.733 1.00 95.44 147 THR A O 1
ATOM 1078 N N . VAL A 1 148 ? 3.619 -5.008 4.598 1.00 93.50 148 VAL A N 1
ATOM 1079 C CA . VAL A 1 148 ? 2.186 -5.228 4.420 1.00 93.50 148 VAL A CA 1
ATOM 1080 C C . VAL A 1 148 ? 1.587 -5.653 5.750 1.00 93.50 148 VAL A C 1
ATOM 1082 O O . VAL A 1 148 ? 1.875 -6.741 6.246 1.00 93.50 148 VAL A O 1
ATOM 1085 N N . ALA A 1 149 ? 0.741 -4.801 6.322 1.00 89.31 149 ALA A N 1
ATOM 1086 C CA . ALA A 1 149 ? -0.073 -5.136 7.481 1.00 89.31 149 ALA A CA 1
ATOM 1087 C C . ALA A 1 149 ? -1.464 -5.578 7.017 1.00 89.31 149 ALA A C 1
ATOM 1089 O O . ALA A 1 149 ? -2.144 -4.864 6.274 1.00 89.31 149 ALA A O 1
ATOM 1090 N N . HIS A 1 150 ? -1.879 -6.760 7.463 1.00 86.56 150 HIS A N 1
ATOM 1091 C CA . HIS A 1 150 ? -3.186 -7.330 7.173 1.00 86.56 150 HIS A CA 1
ATOM 1092 C C . HIS A 1 150 ? -4.092 -7.163 8.399 1.00 86.56 150 HIS A C 1
ATOM 1094 O O . HIS A 1 150 ? -3.885 -7.817 9.421 1.00 86.56 150 HIS A O 1
ATOM 1100 N N . LEU A 1 151 ? -5.089 -6.279 8.302 1.00 77.75 151 LEU A N 1
ATOM 1101 C CA . LEU A 1 151 ? -5.984 -5.969 9.424 1.00 77.75 151 LEU A CA 1
ATOM 1102 C C . LEU A 1 151 ? -7.170 -6.949 9.541 1.00 77.75 151 LEU A C 1
ATOM 1104 O O . LEU A 1 151 ? -7.924 -6.877 10.509 1.00 77.75 151 LEU A O 1
ATOM 1108 N N . GLY A 1 152 ? -7.344 -7.858 8.575 1.00 72.50 152 GLY A N 1
ATOM 1109 C CA . GLY A 1 152 ? -8.496 -8.755 8.488 1.00 72.50 152 GLY A CA 1
ATOM 1110 C C . GLY A 1 152 ? -9.817 -8.038 8.197 1.00 72.50 152 GLY A C 1
ATOM 1111 O O . GLY A 1 152 ? -9.958 -6.827 8.373 1.00 72.50 152 GLY A O 1
ATOM 1112 N N . HIS A 1 153 ? -10.813 -8.817 7.787 1.00 66.38 153 HIS A N 1
ATOM 1113 C CA . HIS A 1 153 ? -12.195 -8.395 7.553 1.00 66.38 153 HIS A CA 1
ATOM 1114 C C . HIS A 1 153 ? -12.851 -7.797 8.808 1.00 66.38 153 HIS A C 1
ATOM 1116 O O . HIS A 1 153 ? -13.774 -6.989 8.739 1.00 66.38 153 HIS A O 1
ATOM 1122 N N . GLY A 1 154 ? -12.372 -8.222 9.980 1.00 67.44 154 GLY A N 1
ATOM 1123 C CA . GLY A 1 154 ? -13.025 -7.977 11.256 1.00 67.44 154 GLY A CA 1
ATOM 1124 C C . GLY A 1 154 ? -12.582 -6.717 11.979 1.00 67.44 154 GLY A C 1
ATOM 1125 O O . GLY A 1 154 ? -13.403 -6.150 12.677 1.00 67.44 154 GLY A O 1
ATOM 1126 N N . LEU A 1 155 ? -11.338 -6.241 11.851 1.00 75.62 155 LEU A N 1
ATOM 1127 C CA . LEU A 1 155 ? -10.854 -5.232 12.802 1.00 75.62 155 LEU A CA 1
ATOM 1128 C C . LEU A 1 155 ? -11.520 -3.870 12.612 1.00 75.62 155 LEU A C 1
ATOM 1130 O O . LEU A 1 155 ? -12.001 -3.272 13.572 1.00 75.62 155 LEU A O 1
ATOM 1134 N N . LEU A 1 156 ? -11.535 -3.357 11.379 1.00 73.12 156 LEU A N 1
ATOM 1135 C CA . LEU A 1 156 ? -12.135 -2.051 11.116 1.00 73.12 156 LEU A CA 1
ATOM 1136 C C . LEU A 1 156 ? -13.642 -2.087 11.390 1.00 73.12 156 LEU A C 1
ATOM 1138 O O . LEU A 1 156 ? -14.190 -1.121 11.917 1.00 73.12 156 LEU A O 1
ATOM 1142 N N . GLN A 1 157 ? -14.292 -3.205 11.061 1.00 77.12 157 GLN A N 1
ATOM 1143 C CA . GLN A 1 157 ? -15.701 -3.406 11.360 1.00 77.12 157 GLN A CA 1
ATOM 1144 C C . GLN A 1 157 ? -15.940 -3.520 12.871 1.00 77.12 157 GLN A C 1
ATOM 1146 O O . GLN A 1 157 ? -16.793 -2.816 13.381 1.00 77.12 157 GLN A O 1
ATOM 1151 N N . ALA A 1 158 ? -15.117 -4.264 13.608 1.00 77.06 158 ALA A N 1
ATOM 1152 C CA . ALA A 1 158 ? -15.198 -4.386 15.061 1.00 77.06 158 ALA A CA 1
ATOM 1153 C C . ALA A 1 158 ? -14.992 -3.039 15.764 1.00 77.06 158 ALA A C 1
ATOM 1155 O O . ALA A 1 158 ? -15.706 -2.732 16.711 1.00 77.06 158 ALA A O 1
ATOM 1156 N N . ILE A 1 159 ? -14.070 -2.195 15.281 1.00 80.69 159 ILE A N 1
ATOM 1157 C CA . ILE A 1 159 ? -13.915 -0.823 15.788 1.00 80.69 159 ILE A CA 1
ATOM 1158 C C . ILE A 1 159 ? -15.196 -0.018 15.537 1.00 80.69 159 ILE A C 1
ATOM 1160 O O . ILE A 1 159 ? -15.660 0.675 16.440 1.00 80.69 159 ILE A O 1
ATOM 1164 N N . LYS A 1 160 ? -15.780 -0.105 14.336 1.00 80.44 160 LYS A N 1
ATOM 1165 C CA . LYS A 1 160 ? -17.042 0.582 14.014 1.00 80.44 160 LYS A CA 1
ATOM 1166 C C . LYS A 1 160 ? -18.202 0.073 14.868 1.00 80.44 160 LYS A C 1
ATOM 1168 O O . LYS A 1 160 ? -18.978 0.890 15.352 1.00 80.44 160 LYS A O 1
ATOM 1173 N N . ASP A 1 161 ? -18.296 -1.235 15.079 1.00 82.81 161 ASP A N 1
ATOM 1174 C CA . ASP A 1 161 ? -19.339 -1.877 15.878 1.00 82.81 161 ASP A CA 1
ATOM 1175 C C . ASP A 1 161 ? -19.210 -1.482 17.355 1.00 82.81 161 ASP A C 1
ATOM 1177 O O . ASP A 1 161 ? -20.196 -1.081 17.971 1.00 82.81 161 ASP A O 1
ATOM 1181 N N . ASP A 1 162 ? -17.990 -1.487 17.905 1.00 82.19 162 ASP A N 1
ATOM 1182 C CA . ASP A 1 162 ? -17.714 -1.013 19.264 1.00 82.19 162 ASP A CA 1
ATOM 1183 C C . ASP A 1 162 ? -18.086 0.476 19.415 1.00 82.19 162 ASP A C 1
ATOM 1185 O O . ASP A 1 162 ? -18.703 0.874 20.405 1.00 82.19 162 ASP A O 1
ATOM 1189 N N . VAL A 1 163 ? -17.762 1.318 18.425 1.00 82.44 163 VAL A N 1
ATOM 1190 C CA . VAL A 1 163 ? -18.142 2.742 18.422 1.00 82.44 163 VAL A CA 1
ATOM 1191 C C . VAL A 1 163 ? -19.661 2.913 18.333 1.00 82.44 163 VAL A C 1
ATOM 1193 O O . VAL A 1 163 ? -20.227 3.719 19.076 1.00 82.44 163 VAL A O 1
ATOM 1196 N N . ALA A 1 164 ? -20.337 2.154 17.470 1.00 81.06 164 ALA A N 1
ATOM 1197 C CA . ALA A 1 164 ? -21.787 2.195 17.314 1.00 81.06 164 ALA A CA 1
ATOM 1198 C C . ALA A 1 164 ? -22.510 1.742 18.593 1.00 81.06 164 ALA A C 1
ATOM 1200 O O . ALA A 1 164 ? -23.458 2.402 19.024 1.00 81.06 164 ALA A O 1
ATOM 1201 N N . GLU A 1 165 ? -22.026 0.685 19.256 1.00 85.25 165 GLU A N 1
ATOM 1202 C CA . GLU A 1 165 ? -22.552 0.217 20.542 1.00 85.25 165 GLU A CA 1
ATOM 1203 C C . GLU A 1 165 ? -22.448 1.321 21.613 1.00 85.25 165 GLU A C 1
ATOM 1205 O O . GLU A 1 165 ? -23.407 1.584 22.348 1.00 85.25 165 GLU A O 1
ATOM 1210 N N . LEU A 1 166 ? -21.314 2.028 21.676 1.00 80.75 166 LEU A N 1
ATOM 1211 C CA . LEU A 1 166 ? -21.108 3.142 22.611 1.00 80.75 166 LEU A CA 1
ATOM 1212 C C . LEU A 1 166 ? -22.021 4.336 22.304 1.00 80.75 166 LEU A C 1
ATOM 1214 O O . LEU A 1 166 ? -22.585 4.943 23.220 1.00 80.75 166 LEU A O 1
ATOM 1218 N N . GLN A 1 167 ? -22.215 4.661 21.024 1.00 81.50 167 GLN A N 1
ATOM 1219 C CA . GLN A 1 167 ? -23.140 5.711 20.594 1.00 81.50 167 GLN A CA 1
ATOM 1220 C C . GLN A 1 167 ? -24.602 5.355 20.891 1.00 81.50 167 GLN A C 1
ATOM 1222 O O . GLN A 1 167 ? -25.376 6.218 21.301 1.00 81.50 167 GLN A O 1
ATOM 1227 N N . GLN A 1 168 ? -25.000 4.094 20.725 1.00 85.31 168 GLN A N 1
ATOM 1228 C CA . GLN A 1 168 ? -26.356 3.656 21.037 1.00 85.31 168 GLN A CA 1
ATOM 1229 C C . GLN A 1 168 ? -26.639 3.753 22.540 1.00 85.31 168 GLN A C 1
ATOM 1231 O O . GLN A 1 168 ? -27.660 4.323 22.929 1.00 85.31 168 GLN A O 1
ATOM 1236 N N . LYS A 1 169 ? -25.708 3.284 23.385 1.00 80.88 169 LYS A N 1
ATOM 1237 C CA . LYS A 1 169 ? -25.827 3.388 24.850 1.00 80.88 169 LYS A CA 1
ATOM 1238 C C . LYS A 1 169 ? -25.872 4.842 25.339 1.00 80.88 169 LYS A C 1
ATOM 1240 O O . LYS A 1 169 ? -26.508 5.112 26.355 1.00 80.88 169 LYS A O 1
ATOM 1245 N N . SER A 1 170 ? -25.243 5.787 24.632 1.00 78.44 170 SER A N 1
ATOM 1246 C CA . SER A 1 170 ? -25.322 7.213 24.988 1.00 78.44 170 SER A CA 1
ATOM 1247 C C . SER A 1 170 ? -26.658 7.859 24.596 1.00 78.44 170 SER A C 1
ATOM 1249 O O . SER A 1 170 ? -27.162 8.703 25.335 1.00 78.44 170 SER A O 1
ATOM 1251 N N . ARG A 1 171 ? -27.272 7.437 23.478 1.00 79.19 171 ARG A N 1
ATOM 1252 C CA . ARG A 1 171 ? -28.559 7.966 22.978 1.00 79.19 171 ARG A CA 1
ATOM 1253 C C . ARG A 1 171 ? -29.771 7.531 23.792 1.00 79.19 171 ARG A C 1
ATOM 1255 O O . ARG A 1 171 ? -30.718 8.300 23.911 1.00 79.19 171 ARG A O 1
ATOM 1262 N N . THR A 1 172 ? -29.762 6.329 24.363 1.00 79.00 172 THR A N 1
ATOM 1263 C CA . THR A 1 172 ? -30.868 5.841 25.209 1.00 79.00 172 THR A CA 1
ATOM 1264 C C . THR A 1 172 ? -30.959 6.567 26.552 1.00 79.00 172 THR A C 1
ATOM 1266 O O . THR A 1 172 ? -31.863 6.302 27.344 1.00 79.00 172 THR A O 1
ATOM 1269 N N . LYS A 1 173 ? -30.029 7.484 26.834 1.00 68.81 173 LYS A N 1
ATOM 1270 C CA . LYS A 1 173 ? -29.928 8.155 28.119 1.00 68.81 173 LYS A CA 1
ATOM 1271 C C . LYS A 1 173 ? -30.727 9.459 28.146 1.00 68.81 173 LYS A C 1
ATOM 1273 O O . LYS A 1 173 ? -30.528 10.359 27.331 1.00 68.81 173 LYS A O 1
ATOM 1278 N N . LYS A 1 174 ? -31.576 9.599 29.169 1.00 69.19 174 LYS A N 1
ATOM 1279 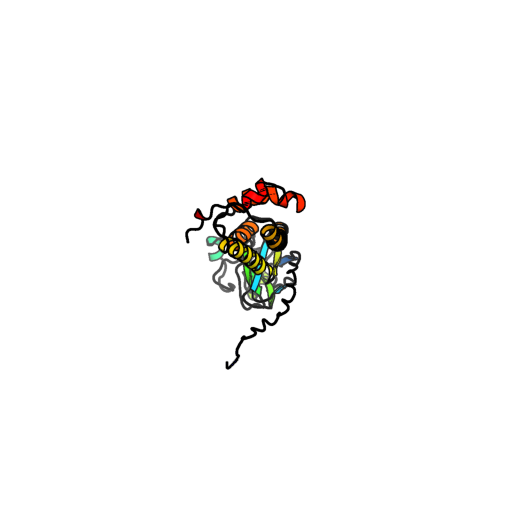C CA . LYS A 1 174 ? -32.149 10.890 29.580 1.00 69.19 174 LYS A CA 1
ATOM 1280 C C . LYS A 1 174 ? -30.991 11.847 29.921 1.00 69.19 174 LYS A C 1
ATOM 1282 O O . LYS A 1 174 ? -30.019 11.372 30.509 1.00 69.19 174 LYS A O 1
ATOM 1287 N N . PRO A 1 175 ? -31.055 13.151 29.589 1.00 67.38 175 PRO A N 1
ATOM 1288 C CA . PRO A 1 175 ? -29.986 14.116 29.861 1.00 67.38 175 PRO A CA 1
ATOM 1289 C C . PRO A 1 175 ? -29.735 14.251 31.371 1.00 67.38 175 PRO A C 1
ATOM 1291 O O . PRO A 1 175 ? -30.303 15.086 32.063 1.00 67.38 175 PRO A O 1
ATOM 1294 N N . SER A 1 176 ? -28.902 13.356 31.881 1.00 70.94 176 SER A N 1
ATOM 1295 C CA . SER A 1 176 ? -28.359 13.303 33.226 1.00 70.94 176 SER A CA 1
ATOM 1296 C C . SER A 1 176 ? -26.846 13.347 33.072 1.00 70.94 176 SER A C 1
ATOM 1298 O O . SER A 1 176 ? -26.265 12.554 32.318 1.00 70.94 176 SER A O 1
ATOM 1300 N N . ASN A 1 177 ? -26.212 14.261 33.803 1.00 65.62 177 ASN A N 1
ATOM 1301 C CA . ASN A 1 177 ? -24.779 14.534 33.706 1.00 65.62 177 ASN A CA 1
ATOM 1302 C C . ASN A 1 177 ? -23.893 13.405 34.268 1.00 65.62 177 ASN A C 1
ATOM 1304 O O . ASN A 1 177 ? -22.675 13.488 34.140 1.00 65.62 177 ASN A O 1
ATOM 1308 N N . THR A 1 178 ? -24.464 12.336 34.842 1.00 77.69 178 THR A N 1
ATOM 1309 C CA . THR A 1 178 ? -23.686 11.290 35.532 1.00 77.69 178 THR A CA 1
ATOM 1310 C C . THR A 1 178 ? -24.125 9.891 35.105 1.00 77.69 178 THR A C 1
ATOM 1312 O O . THR A 1 178 ? -25.321 9.609 35.047 1.00 77.69 178 THR A O 1
ATOM 1315 N N . LEU A 1 179 ? -23.181 9.019 34.734 1.00 76.25 179 LEU A N 1
ATOM 1316 C CA . LEU A 1 179 ? -23.439 7.589 34.505 1.00 76.25 179 LEU A CA 1
ATOM 1317 C C . LEU A 1 179 ? -23.579 6.874 35.856 1.00 76.25 179 LEU A C 1
ATOM 1319 O O . LEU A 1 179 ? -22.784 7.098 36.765 1.00 76.25 179 LEU A O 1
ATOM 1323 N N . SER A 1 180 ? -24.578 6.011 35.982 1.00 83.62 180 SER A N 1
ATOM 1324 C CA . SER A 1 180 ? -24.755 5.114 37.121 1.00 83.62 180 SER A CA 1
ATOM 1325 C C . SER A 1 180 ? -23.676 4.017 37.138 1.00 83.62 180 SER A C 1
ATOM 1327 O O . SER A 1 180 ? -23.136 3.651 36.087 1.00 83.62 180 SER A O 1
ATOM 1329 N N . PRO A 1 181 ? -23.380 3.416 38.305 1.00 85.56 181 PRO A N 1
ATOM 1330 C CA . PRO A 1 181 ? -22.423 2.310 38.402 1.00 85.56 181 PRO A CA 1
ATOM 1331 C C . PRO A 1 181 ? -22.737 1.120 37.478 1.00 85.56 181 PRO A C 1
ATOM 1333 O O . PRO A 1 181 ? -21.823 0.496 36.939 1.00 85.56 181 PRO A O 1
ATOM 1336 N N . ALA A 1 182 ? -24.020 0.819 37.254 1.00 82.69 182 ALA A N 1
ATOM 1337 C CA . ALA A 1 182 ? -24.447 -0.255 36.358 1.00 82.69 182 ALA A CA 1
ATOM 1338 C C . ALA A 1 182 ? -24.137 0.060 34.884 1.00 82.69 182 ALA A C 1
ATOM 1340 O O . ALA A 1 182 ? -23.653 -0.808 34.158 1.00 82.69 182 ALA A O 1
ATOM 1341 N N . GLU A 1 183 ? -24.345 1.308 34.453 1.00 80.19 183 GLU A N 1
ATOM 1342 C CA . GLU A 1 183 ? -24.004 1.761 33.098 1.00 80.19 183 GLU A CA 1
ATOM 1343 C C . GLU A 1 183 ? -22.491 1.728 32.862 1.00 80.19 183 GLU A C 1
ATOM 1345 O O . GLU A 1 183 ? -22.039 1.233 31.829 1.00 80.19 183 GLU A O 1
ATOM 1350 N N . ILE A 1 184 ? -21.699 2.178 33.843 1.00 78.56 184 ILE A N 1
ATOM 1351 C CA . ILE A 1 184 ? -20.232 2.089 33.785 1.00 78.56 184 ILE A CA 1
ATOM 1352 C C . ILE A 1 184 ? -19.811 0.626 33.606 1.00 78.56 184 ILE A C 1
ATOM 1354 O O . ILE A 1 184 ? -19.047 0.302 32.695 1.00 78.56 184 ILE A O 1
ATOM 1358 N N . LYS A 1 185 ? -20.367 -0.283 34.416 1.00 86.12 185 LYS A N 1
ATOM 1359 C CA . LYS A 1 185 ? -20.088 -1.722 34.323 1.00 86.12 185 LYS A CA 1
ATOM 1360 C C . LYS A 1 185 ? -20.461 -2.308 32.956 1.00 86.12 185 LYS A C 1
ATOM 1362 O O . LYS A 1 185 ? -19.730 -3.157 32.452 1.00 86.12 185 LYS A O 1
ATOM 1367 N N . ALA A 1 186 ? -21.549 -1.841 32.342 1.00 81.38 186 ALA A N 1
ATOM 1368 C CA . ALA A 1 186 ? -22.012 -2.299 31.031 1.00 81.38 186 ALA A CA 1
ATOM 1369 C C . ALA A 1 186 ? -21.168 -1.777 29.852 1.00 81.38 186 ALA A C 1
ATOM 1371 O O . ALA A 1 186 ? -21.150 -2.405 28.795 1.00 81.38 186 ALA A O 1
ATOM 1372 N N . ILE A 1 187 ? -20.481 -0.643 30.012 1.00 82.25 187 ILE A N 1
ATOM 1373 C CA . ILE A 1 187 ? -19.646 -0.022 28.970 1.00 82.25 187 ILE A CA 1
ATOM 1374 C C . ILE A 1 187 ? -18.192 -0.527 29.022 1.00 82.25 187 ILE A C 1
ATOM 1376 O O . ILE A 1 187 ? -17.531 -0.611 27.986 1.00 82.25 187 ILE A O 1
ATOM 1380 N N . ILE A 1 188 ? -17.696 -0.923 30.201 1.00 84.00 188 ILE A N 1
ATOM 1381 C CA . ILE A 1 188 ? -16.317 -1.408 30.400 1.00 84.00 188 ILE A CA 1
ATOM 1382 C C . ILE A 1 188 ? -15.882 -2.476 29.376 1.00 84.00 188 ILE A C 1
ATOM 1384 O O . ILE A 1 188 ? -14.792 -2.322 28.822 1.00 84.00 188 ILE A O 1
ATOM 1388 N N . PRO A 1 189 ? -16.664 -3.537 29.084 1.00 82.62 189 PRO A N 1
ATOM 1389 C CA . PRO A 1 189 ? -16.246 -4.558 28.123 1.00 82.62 189 PRO A CA 1
ATOM 1390 C C . PRO A 1 189 ? -16.026 -3.996 26.714 1.00 82.62 189 PRO A C 1
ATOM 1392 O O . PRO A 1 189 ? -15.040 -4.343 26.069 1.00 82.62 189 PRO A O 1
ATOM 1395 N N . VAL A 1 190 ? -16.895 -3.084 26.269 1.00 79.31 190 VAL A N 1
ATOM 1396 C CA . VAL A 1 190 ? -16.811 -2.439 24.948 1.00 79.31 190 VAL A CA 1
ATOM 1397 C C . VAL A 1 190 ? -15.569 -1.560 24.861 1.00 79.31 190 VAL A C 1
ATOM 1399 O O . VAL A 1 190 ? -14.804 -1.645 23.906 1.00 79.31 190 VAL A O 1
ATOM 1402 N N . LEU A 1 191 ? -15.296 -0.778 25.909 1.00 77.38 191 LEU A N 1
ATOM 1403 C CA . LEU A 1 191 ? -14.092 0.051 25.976 1.00 77.38 191 LEU A CA 1
ATOM 1404 C C . LEU A 1 191 ? -12.805 -0.780 25.991 1.00 77.38 191 LEU A C 1
ATOM 1406 O O . LEU A 1 191 ? -11.810 -0.361 25.403 1.00 77.38 191 LEU A O 1
ATOM 1410 N N . LYS A 1 192 ? -12.808 -1.953 26.638 1.00 80.06 192 LYS A N 1
ATOM 1411 C CA . LYS A 1 192 ? -11.661 -2.871 26.604 1.00 80.06 192 LYS A CA 1
ATOM 1412 C C . LYS A 1 192 ? -11.390 -3.363 25.183 1.00 80.06 192 LYS A C 1
ATOM 1414 O O . LYS A 1 192 ? -10.238 -3.316 24.753 1.00 80.06 192 LYS A O 1
ATOM 1419 N N . ARG A 1 193 ? -12.432 -3.787 24.453 1.00 83.81 193 ARG A N 1
ATOM 1420 C CA . ARG A 1 193 ? -12.308 -4.218 23.048 1.00 83.81 193 ARG A CA 1
ATOM 1421 C C . ARG A 1 193 ? -11.819 -3.079 22.161 1.00 83.81 193 ARG A C 1
ATOM 1423 O O . ARG A 1 193 ? -10.793 -3.233 21.504 1.00 83.81 193 ARG A O 1
ATOM 1430 N N . LEU A 1 194 ? -12.450 -1.908 22.252 1.00 79.25 194 LEU A N 1
ATOM 1431 C CA . LEU A 1 194 ? -12.071 -0.730 21.475 1.00 79.25 194 LEU A CA 1
ATOM 1432 C C . LEU A 1 194 ? -10.624 -0.301 21.751 1.00 79.25 194 LEU A C 1
ATOM 1434 O O . LEU A 1 194 ? -9.871 -0.062 20.809 1.00 79.25 194 LEU A O 1
ATOM 1438 N N . LYS A 1 195 ? -10.201 -0.253 23.026 1.00 80.88 195 LYS A N 1
ATOM 1439 C CA . LYS A 1 195 ? -8.809 0.053 23.397 1.00 80.88 195 LYS A CA 1
ATOM 1440 C C . LYS A 1 195 ? -7.855 -0.977 22.805 1.00 80.88 195 LYS A C 1
ATOM 1442 O O . LYS A 1 195 ? -6.837 -0.583 22.251 1.00 80.88 195 LYS A O 1
ATOM 1447 N N . SER A 1 196 ? -8.171 -2.268 22.901 1.00 76.75 196 SER A N 1
ATOM 1448 C CA . SER A 1 196 ? -7.307 -3.323 22.366 1.00 76.75 196 SER A CA 1
ATOM 1449 C C . SER A 1 196 ? -7.180 -3.247 20.841 1.00 76.75 196 SER A C 1
ATOM 1451 O O . SER A 1 196 ? -6.071 -3.336 20.318 1.00 76.75 196 SER A O 1
ATOM 1453 N N . ASN A 1 197 ? -8.295 -3.032 20.140 1.00 77.44 197 ASN A N 1
ATOM 1454 C CA . ASN A 1 197 ? -8.345 -2.911 18.684 1.00 77.44 197 ASN A CA 1
ATOM 1455 C C . ASN A 1 197 ? -7.591 -1.667 18.193 1.00 77.44 197 ASN A C 1
ATOM 1457 O O . ASN A 1 197 ? -6.775 -1.751 17.274 1.00 77.44 197 ASN A O 1
ATOM 1461 N N . LEU A 1 198 ? -7.810 -0.516 18.839 1.00 77.44 198 LEU A N 1
ATOM 1462 C CA . LEU A 1 198 ? -7.090 0.718 18.527 1.00 77.44 198 LEU A CA 1
ATOM 1463 C C . LEU A 1 198 ? -5.609 0.619 18.877 1.00 77.44 198 LEU A C 1
ATOM 1465 O O . LEU A 1 198 ? -4.785 1.100 18.114 1.00 77.44 198 LEU A O 1
ATOM 1469 N N . TRP A 1 199 ? -5.248 -0.002 20.000 1.00 76.44 199 TRP A N 1
ATOM 1470 C CA . TRP A 1 199 ? -3.846 -0.170 20.377 1.00 76.44 199 TRP A CA 1
ATOM 1471 C C . TRP A 1 199 ? -3.096 -1.033 19.372 1.00 76.44 199 TRP A C 1
ATOM 1473 O O . TRP A 1 199 ? -2.003 -0.659 18.956 1.00 76.44 199 TRP A O 1
ATOM 1483 N N . TRP A 1 200 ? -3.700 -2.139 18.933 1.00 72.81 200 TRP A N 1
ATOM 1484 C CA . TRP A 1 200 ? -3.122 -2.962 17.878 1.00 72.81 200 TRP A CA 1
ATOM 1485 C C . TRP A 1 200 ? -2.948 -2.158 16.583 1.00 72.81 200 TRP A C 1
ATOM 1487 O O . TRP A 1 200 ? -1.848 -2.123 16.035 1.00 72.81 200 TRP A O 1
ATOM 1497 N N . LEU A 1 201 ? -3.988 -1.427 16.154 1.00 72.38 201 LEU A N 1
ATOM 1498 C CA . LEU A 1 201 ? -3.920 -0.561 14.975 1.00 72.38 201 LEU A CA 1
ATOM 1499 C C . LEU A 1 201 ? -2.793 0.473 15.111 1.00 72.38 201 LEU A C 1
ATOM 1501 O O . LEU A 1 201 ? -1.977 0.621 14.215 1.00 72.38 201 LEU A O 1
ATOM 1505 N N . LEU A 1 202 ? -2.698 1.170 16.238 1.00 73.44 202 LEU A N 1
ATOM 1506 C CA . LEU A 1 202 ? -1.696 2.213 16.449 1.00 73.44 202 LEU A CA 1
ATOM 1507 C C . LEU A 1 202 ? -0.269 1.663 16.544 1.00 73.44 202 LEU A C 1
ATOM 1509 O O . LEU A 1 202 ? 0.656 2.307 16.050 1.00 73.44 202 LEU A O 1
ATOM 1513 N N . LYS A 1 203 ? -0.088 0.485 17.149 1.00 70.62 203 LYS A N 1
ATOM 1514 C CA . LYS A 1 203 ? 1.216 -0.168 17.278 1.00 70.62 203 LYS A CA 1
ATOM 1515 C C . LYS A 1 203 ? 1.722 -0.680 15.933 1.00 70.62 203 LYS A C 1
ATOM 1517 O O . LYS A 1 203 ? 2.854 -0.388 15.562 1.00 70.62 203 LYS A O 1
ATOM 1522 N N . GLU A 1 204 ? 0.892 -1.417 15.201 1.00 66.12 204 GLU A N 1
ATOM 1523 C CA . GLU A 1 204 ? 1.310 -2.065 13.950 1.00 66.12 204 GLU A CA 1
ATOM 1524 C C . GLU A 1 204 ? 1.326 -1.100 12.764 1.00 66.12 204 GLU A C 1
ATOM 1526 O O . GLU A 1 204 ? 2.081 -1.264 11.807 1.00 66.12 204 GLU A O 1
ATOM 1531 N N . VAL A 1 205 ? 0.514 -0.047 12.832 1.00 63.75 205 VAL A N 1
ATOM 1532 C CA . VAL A 1 205 ? 0.368 0.933 11.760 1.00 63.75 205 VAL A CA 1
ATOM 1533 C C . VAL A 1 205 ? 1.105 2.228 12.107 1.00 63.75 205 VAL A C 1
ATOM 1535 O O . VAL A 1 205 ? 0.898 3.204 11.420 1.00 63.75 205 VAL A O 1
ATOM 1538 N N . ALA A 1 206 ? 1.995 2.287 13.101 1.00 55.88 206 ALA A N 1
ATOM 1539 C CA . ALA A 1 206 ? 2.725 3.482 13.576 1.00 55.88 206 ALA A CA 1
ATOM 1540 C C . ALA A 1 206 ? 3.045 4.586 12.518 1.00 55.88 206 ALA A C 1
ATOM 1542 O O . ALA A 1 206 ? 4.151 4.650 11.989 1.00 55.88 206 ALA A O 1
ATOM 1543 N N . ASN A 1 207 ? 2.062 5.412 12.130 1.00 61.62 207 ASN A N 1
ATOM 1544 C CA . ASN A 1 207 ? 2.143 6.588 11.254 1.00 61.62 207 ASN A CA 1
ATOM 1545 C C . ASN A 1 207 ? 0.785 7.318 11.224 1.00 61.62 207 ASN A C 1
ATOM 1547 O O . ASN A 1 207 ? -0.223 6.838 11.747 1.00 61.62 207 ASN A O 1
ATOM 1551 N N . ASP A 1 208 ? 0.756 8.464 10.550 1.00 62.09 208 ASP A N 1
ATOM 1552 C CA . ASP A 1 208 ? -0.426 9.318 10.407 1.00 62.09 208 ASP A CA 1
ATOM 1553 C C . ASP A 1 208 ? -1.617 8.629 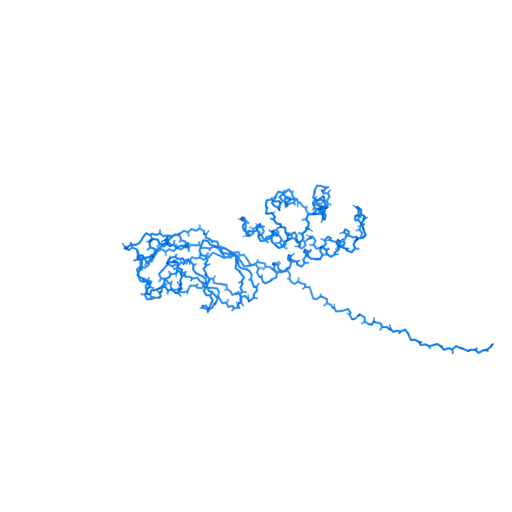9.726 1.00 62.09 208 ASP A C 1
ATOM 1555 O O . ASP A 1 208 ? -2.752 8.859 10.125 1.00 62.09 208 ASP A O 1
ATOM 1559 N N . ALA A 1 209 ? -1.386 7.699 8.796 1.00 62.16 209 ALA A N 1
ATOM 1560 C CA . ALA A 1 209 ? -2.452 6.942 8.140 1.00 62.16 209 ALA A CA 1
ATOM 1561 C C . ALA A 1 209 ? -3.200 5.995 9.100 1.00 62.16 209 ALA A C 1
ATOM 1563 O O . ALA A 1 209 ? -4.399 5.781 8.920 1.00 62.16 209 ALA A O 1
ATOM 1564 N N . ALA A 1 210 ? -2.537 5.461 10.138 1.00 63.94 210 ALA A N 1
ATOM 1565 C CA . ALA A 1 210 ? -3.212 4.723 11.216 1.00 63.94 210 ALA A CA 1
ATOM 1566 C C . ALA A 1 210 ? -4.220 5.605 11.938 1.00 63.94 210 ALA A C 1
ATOM 1568 O O . ALA A 1 210 ? -5.341 5.192 12.228 1.00 63.94 210 ALA A O 1
ATOM 1569 N N . TRP A 1 211 ? -3.786 6.828 12.235 1.00 66.94 211 TRP A N 1
ATOM 1570 C CA . TRP A 1 211 ? -4.583 7.800 12.951 1.00 66.94 211 TRP A CA 1
ATOM 1571 C C . TRP A 1 211 ? -5.728 8.322 12.088 1.00 66.94 211 TRP A C 1
ATOM 1573 O O . TRP A 1 211 ? -6.821 8.492 12.613 1.00 66.94 211 TRP A O 1
ATOM 1583 N N . ASP A 1 212 ? -5.526 8.494 10.782 1.00 67.75 212 ASP A N 1
ATOM 1584 C CA . ASP A 1 212 ? -6.588 8.799 9.815 1.00 67.75 212 ASP A CA 1
ATOM 1585 C C . ASP A 1 212 ? -7.628 7.683 9.743 1.00 67.75 212 ASP A C 1
ATOM 1587 O O . ASP A 1 212 ? -8.829 7.950 9.766 1.00 67.75 212 ASP A O 1
ATOM 1591 N N . LEU A 1 213 ? -7.187 6.425 9.682 1.00 65.50 213 LEU A N 1
ATOM 1592 C CA . LEU A 1 213 ? -8.063 5.253 9.722 1.00 65.50 213 LEU A CA 1
ATOM 1593 C C . LEU A 1 213 ? -8.852 5.184 11.026 1.00 65.50 213 LEU A C 1
ATOM 1595 O O . LEU A 1 213 ? -10.069 5.027 10.987 1.00 65.50 213 LEU A O 1
ATOM 1599 N N . ALA A 1 214 ? -8.175 5.334 12.165 1.00 66.50 214 ALA A N 1
ATOM 1600 C CA . ALA A 1 214 ? -8.804 5.360 13.478 1.00 66.50 214 ALA A CA 1
ATOM 1601 C C . ALA A 1 214 ? -9.814 6.511 13.572 1.00 66.50 214 ALA A C 1
ATOM 1603 O O . ALA A 1 214 ? -10.953 6.304 13.981 1.00 66.50 214 ALA A O 1
ATOM 1604 N N . ALA A 1 215 ? -9.437 7.710 13.126 1.00 68.44 215 ALA A N 1
ATOM 1605 C CA . ALA A 1 215 ? -10.300 8.881 13.143 1.00 68.44 215 ALA A CA 1
ATOM 1606 C C . ALA A 1 215 ? -11.545 8.684 12.269 1.00 68.44 215 ALA A C 1
ATOM 1608 O O . ALA A 1 215 ? -12.651 8.962 12.736 1.00 68.44 215 ALA A O 1
ATOM 1609 N N . LYS A 1 216 ? -11.381 8.138 11.054 1.00 68.00 216 LYS A N 1
ATOM 1610 C CA . LYS A 1 216 ? -12.485 7.765 10.155 1.00 68.00 216 LYS A CA 1
ATOM 1611 C C . LYS A 1 216 ? -13.374 6.682 10.763 1.00 68.00 216 LYS A C 1
ATOM 1613 O O . LYS A 1 216 ? -14.592 6.794 10.679 1.00 68.00 216 LYS A O 1
ATOM 1618 N N . ALA A 1 217 ? -12.792 5.663 11.394 1.00 63.22 217 ALA A N 1
ATOM 1619 C CA . ALA A 1 217 ? -13.536 4.579 12.035 1.00 63.22 217 ALA A CA 1
ATOM 1620 C C . ALA A 1 217 ? -14.384 5.073 13.216 1.00 63.22 217 ALA A C 1
ATOM 1622 O O . ALA A 1 217 ? -15.508 4.619 13.399 1.00 63.22 217 ALA A O 1
ATOM 1623 N N . ILE A 1 218 ? -13.869 6.041 13.978 1.00 64.56 218 ILE A N 1
ATOM 1624 C CA . ILE A 1 218 ? -14.556 6.636 15.134 1.00 64.56 218 ILE A CA 1
ATOM 1625 C C . ILE A 1 218 ? -15.503 7.779 14.697 1.00 64.56 218 ILE A C 1
ATOM 1627 O O . ILE A 1 218 ? -16.211 8.362 15.516 1.00 64.56 218 ILE A O 1
ATOM 1631 N N . GLY A 1 219 ? -15.561 8.108 13.399 1.00 61.50 219 GLY A N 1
ATOM 1632 C CA . GLY A 1 219 ? -16.409 9.184 12.871 1.00 61.50 219 GLY A CA 1
ATOM 1633 C C . GLY A 1 219 ? -15.964 10.583 13.312 1.00 61.50 219 GLY A C 1
ATOM 1634 O O . GLY A 1 219 ? -16.767 11.511 13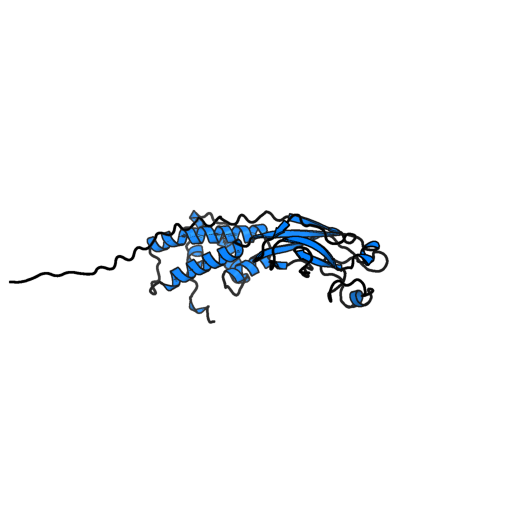.362 1.00 61.50 219 GLY A O 1
ATOM 1635 N N . THR A 1 220 ? -14.689 10.746 13.665 1.00 58.31 220 THR A N 1
ATOM 1636 C CA . THR A 1 220 ? -14.110 12.040 14.046 1.00 58.31 220 THR A CA 1
ATOM 1637 C C . THR A 1 220 ? -13.439 12.702 12.846 1.00 58.31 220 THR A C 1
ATOM 1639 O O . THR A 1 220 ? -12.714 12.061 12.090 1.00 58.31 220 THR A O 1
ATOM 1642 N N . VAL A 1 221 ? -13.638 14.011 12.692 1.00 44.78 221 VAL A N 1
ATOM 1643 C CA . VAL A 1 221 ? -13.138 14.780 11.534 1.00 44.78 221 VAL A CA 1
ATOM 1644 C C . VAL A 1 221 ? -11.694 15.279 11.730 1.00 44.78 221 VAL A C 1
ATOM 1646 O O . VAL A 1 221 ? -11.139 15.931 10.855 1.00 44.78 221 VAL A O 1
ATOM 1649 N N . SER A 1 222 ? -11.052 15.017 12.878 1.00 58.91 222 SER A N 1
ATOM 1650 C CA . SER A 1 222 ? -9.710 15.548 13.159 1.00 58.91 222 SER A CA 1
ATOM 1651 C C . SER A 1 222 ? -8.797 14.544 13.855 1.00 58.91 222 SER A C 1
ATOM 1653 O O . SER A 1 222 ? -8.922 14.262 15.045 1.00 58.91 222 SER A O 1
ATOM 1655 N N . VAL A 1 223 ? -7.807 14.089 13.095 1.00 51.38 223 VAL A N 1
ATOM 1656 C CA . VAL A 1 223 ? -6.677 13.252 13.520 1.00 51.38 223 VAL A CA 1
ATOM 1657 C C . VAL A 1 223 ? -5.827 13.934 14.580 1.00 51.38 223 VAL A C 1
ATOM 1659 O O . VAL A 1 223 ? -5.384 13.292 15.527 1.00 51.38 223 VAL A O 1
ATOM 1662 N N . LEU A 1 224 ? -5.651 15.252 14.459 1.00 48.91 224 LEU A N 1
ATOM 1663 C CA . LEU A 1 224 ? -4.926 16.055 15.438 1.00 48.91 224 LEU A CA 1
ATOM 1664 C C . LEU A 1 224 ? -5.648 16.043 16.791 1.00 48.91 224 LEU A C 1
ATOM 1666 O O . LEU A 1 224 ? -5.010 15.856 17.819 1.00 48.91 224 LEU A O 1
ATOM 1670 N N . LYS A 1 225 ? -6.986 16.141 16.797 1.00 59.59 225 LYS A N 1
ATOM 1671 C CA . LYS A 1 225 ? -7.765 15.941 18.024 1.00 59.59 225 LYS A CA 1
ATOM 1672 C C . LYS A 1 225 ? -7.625 14.504 18.515 1.00 59.59 225 LYS A C 1
ATOM 1674 O O . LYS A 1 225 ? -7.300 14.312 19.672 1.00 59.59 225 LYS A O 1
ATOM 1679 N N . LEU A 1 226 ? -7.760 13.487 17.666 1.00 57.44 226 LEU A N 1
ATOM 1680 C CA . LEU A 1 226 ? -7.628 12.104 18.135 1.00 57.44 226 LEU A CA 1
ATOM 1681 C C . LEU A 1 226 ? -6.262 11.832 18.801 1.00 57.44 226 LEU A C 1
ATOM 1683 O O . LEU A 1 226 ? -6.218 11.270 19.892 1.00 57.44 226 LEU A O 1
ATOM 1687 N N . LYS A 1 227 ? -5.165 12.304 18.195 1.00 56.38 227 LYS A N 1
ATOM 1688 C CA . LYS A 1 227 ? -3.797 12.190 18.725 1.00 56.38 227 LYS A CA 1
ATOM 1689 C C . LYS A 1 227 ? -3.625 12.904 20.060 1.00 56.38 227 LYS A C 1
ATOM 1691 O O . LYS A 1 227 ? -3.188 12.281 21.022 1.00 56.38 227 LYS A O 1
ATOM 1696 N N . THR A 1 228 ? -3.988 14.184 20.139 1.00 58.62 228 THR A N 1
ATOM 1697 C CA . THR A 1 228 ? -3.844 14.980 21.369 1.00 58.62 228 THR A CA 1
ATOM 1698 C C . THR A 1 228 ? -4.737 14.451 22.495 1.00 58.62 228 THR A C 1
ATOM 1700 O O . THR A 1 228 ? -4.362 14.522 23.661 1.00 58.62 228 THR A O 1
ATOM 1703 N N . PHE A 1 229 ? -5.897 13.880 22.157 1.00 58.88 229 PHE A N 1
ATOM 1704 C CA . PHE A 1 229 ? -6.874 13.376 23.123 1.00 58.88 229 PHE A CA 1
ATOM 1705 C C . PHE A 1 229 ? -6.570 11.952 23.616 1.00 58.88 229 PHE A C 1
ATOM 1707 O O . PHE A 1 229 ? -6.868 11.635 24.764 1.00 58.88 229 PHE A O 1
ATOM 1714 N N . LEU A 1 230 ? -5.985 11.085 22.783 1.00 61.31 230 LEU A N 1
ATOM 1715 C CA . LEU A 1 230 ? -5.712 9.689 23.140 1.00 61.31 230 LEU A CA 1
ATOM 1716 C C . LEU A 1 230 ? -4.296 9.469 23.696 1.00 61.31 230 LEU A C 1
ATOM 1718 O O . LEU A 1 230 ? -4.133 8.632 24.583 1.00 61.31 230 LEU A O 1
ATOM 1722 N N . ASN A 1 231 ? -3.288 10.238 23.265 1.00 61.56 231 ASN A N 1
ATOM 1723 C CA . ASN A 1 231 ? -1.895 10.061 23.710 1.00 61.56 231 ASN A CA 1
ATOM 1724 C C . ASN A 1 231 ? -1.699 9.936 25.235 1.00 61.56 231 ASN A C 1
ATOM 1726 O O . ASN A 1 231 ? -1.058 8.973 25.657 1.00 61.56 231 ASN A O 1
ATOM 1730 N N . PRO A 1 232 ? -2.245 10.832 26.085 1.00 62.78 232 PRO A N 1
ATOM 1731 C CA . PRO A 1 232 ? -2.007 10.754 27.529 1.00 62.78 232 PRO A CA 1
ATOM 1732 C C . PRO A 1 232 ? -2.706 9.563 28.203 1.00 62.78 232 PRO A C 1
ATOM 1734 O O . PRO A 1 232 ? -2.319 9.168 29.296 1.00 62.78 232 PRO A O 1
ATOM 1737 N N . CYS A 1 233 ? -3.717 8.970 27.563 1.00 60.81 233 CYS A N 1
ATOM 1738 C CA . CYS A 1 233 ? -4.499 7.867 28.124 1.00 60.81 233 CYS A CA 1
ATOM 1739 C C . CYS A 1 233 ? -4.057 6.486 27.614 1.00 60.81 233 CYS A C 1
ATOM 1741 O O . CYS A 1 233 ? -4.401 5.464 28.212 1.00 60.81 233 CYS A O 1
ATOM 1743 N N . PHE A 1 234 ? -3.287 6.439 26.525 1.00 59.75 234 PHE A N 1
ATOM 1744 C CA . PHE A 1 234 ? -2.796 5.196 25.928 1.00 59.75 234 PHE A CA 1
ATOM 1745 C C . PHE A 1 234 ? -1.592 4.591 26.662 1.00 59.75 234 PHE A C 1
ATOM 1747 O O . PHE A 1 234 ? -1.424 3.374 26.625 1.00 59.75 234 PHE A O 1
ATOM 1754 N N . SER A 1 235 ? -0.801 5.405 27.368 1.00 59.75 235 SER A N 1
ATOM 1755 C CA . SER A 1 235 ? 0.313 4.949 28.215 1.00 59.75 235 SER A CA 1
ATOM 1756 C C . SER A 1 235 ? -0.127 4.441 29.595 1.00 59.75 235 SER A C 1
ATOM 1758 O O . SER A 1 235 ? 0.672 3.853 30.319 1.00 59.75 235 SER A O 1
ATOM 1760 N N . LEU A 1 236 ? -1.393 4.650 29.970 1.00 61.69 236 LEU A N 1
ATOM 1761 C CA . LEU A 1 236 ? -1.921 4.288 31.281 1.00 61.69 236 LEU A CA 1
ATOM 1762 C C . LEU A 1 236 ? -2.370 2.821 31.338 1.00 61.69 236 LEU A C 1
ATOM 1764 O O . LEU A 1 236 ? -2.989 2.293 30.398 1.00 61.69 236 LEU A O 1
ATOM 1768 N N . SER A 1 237 ? -2.143 2.189 32.498 1.00 65.62 237 SER A N 1
ATOM 1769 C CA . SER A 1 237 ? -2.764 0.901 32.827 1.00 65.62 237 SER A CA 1
ATOM 1770 C C . SER A 1 237 ? -4.291 1.014 32.761 1.00 65.62 237 SER A C 1
ATOM 1772 O O . SER A 1 237 ? -4.861 2.107 32.826 1.00 65.62 237 SER A O 1
ATOM 1774 N N . TRP A 1 238 ? -4.981 -0.116 32.614 1.00 53.28 238 TRP A N 1
ATOM 1775 C CA . TRP A 1 238 ? -6.442 -0.117 32.545 1.00 53.28 238 TRP A CA 1
ATOM 1776 C C . TRP A 1 238 ? -7.089 0.431 33.829 1.00 53.28 238 TRP A C 1
ATOM 1778 O O . TRP A 1 238 ? -8.047 1.200 33.746 1.00 53.28 238 TRP A O 1
ATOM 1788 N N . GLU A 1 239 ? -6.542 0.104 35.002 1.00 62.22 239 GLU A N 1
ATOM 1789 C CA . GLU A 1 239 ? -7.028 0.630 36.284 1.00 62.22 239 GLU A CA 1
ATOM 1790 C C . GLU A 1 239 ? -6.837 2.151 36.376 1.00 62.22 239 GLU A C 1
ATOM 1792 O O . GLU A 1 239 ? -7.724 2.871 36.839 1.00 62.22 239 GLU A O 1
ATOM 1797 N N . THR A 1 240 ? -5.709 2.652 35.866 1.00 67.50 240 THR A N 1
ATOM 1798 C CA . THR A 1 240 ? -5.373 4.084 35.882 1.00 67.50 240 THR A CA 1
ATOM 1799 C C . THR A 1 240 ? -6.220 4.870 34.875 1.00 67.50 240 THR A C 1
ATOM 1801 O O . THR A 1 240 ? -6.665 5.983 35.144 1.00 67.50 240 THR A O 1
ATOM 1804 N N . PHE A 1 241 ? -6.522 4.267 33.723 1.00 61.50 241 PHE A N 1
ATOM 1805 C CA . PHE A 1 241 ? -7.422 4.836 32.721 1.00 61.50 241 PHE A CA 1
ATOM 1806 C C . PHE A 1 241 ? -8.847 5.036 33.262 1.00 61.50 241 PHE A C 1
ATOM 1808 O O . PHE A 1 241 ? -9.430 6.099 33.063 1.00 61.50 241 PHE A O 1
ATOM 1815 N N . LEU A 1 242 ? -9.396 4.045 33.975 1.00 54.75 242 LEU A N 1
ATOM 1816 C CA . LEU A 1 242 ? -10.756 4.107 34.531 1.00 54.75 242 LEU A CA 1
ATOM 1817 C C . LEU A 1 242 ? -10.910 5.086 35.702 1.00 54.75 242 LEU A C 1
ATOM 1819 O O . LEU A 1 242 ? -12.028 5.489 36.012 1.00 54.75 242 LEU A O 1
ATOM 1823 N N . THR A 1 243 ? -9.813 5.445 36.364 1.00 59.06 243 THR A N 1
ATOM 1824 C CA . THR A 1 243 ? -9.810 6.328 37.541 1.00 59.06 243 THR A CA 1
ATOM 1825 C C . THR A 1 243 ? -9.344 7.746 37.215 1.00 59.06 243 THR A C 1
ATOM 1827 O O . THR A 1 243 ? -9.600 8.676 37.984 1.00 59.06 243 THR A O 1
ATOM 1830 N N . SER A 1 244 ? -8.721 7.948 36.051 1.00 70.12 244 SER A N 1
ATOM 1831 C CA . SER A 1 244 ? -8.314 9.266 35.576 1.00 70.12 244 SER A CA 1
ATOM 1832 C C . SER A 1 244 ? -9.533 10.113 35.208 1.00 70.12 244 SER A C 1
ATOM 1834 O O . SER A 1 244 ? -10.207 9.880 34.202 1.00 70.12 244 SER A O 1
ATOM 1836 N N . LYS A 1 245 ? -9.794 11.158 36.006 1.00 65.06 245 LYS A N 1
ATOM 1837 C CA . LYS A 1 245 ? -10.833 12.161 35.716 1.00 65.06 245 LYS A CA 1
ATO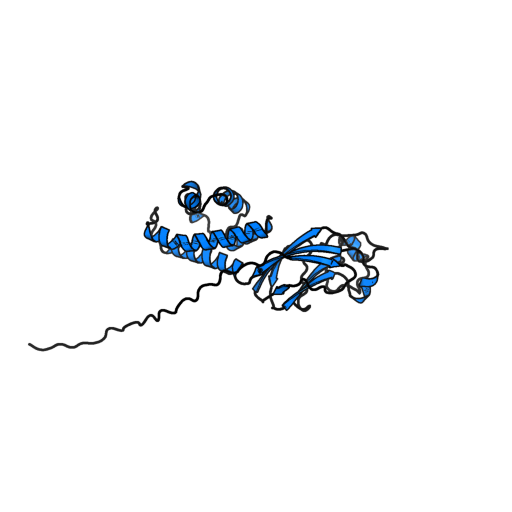M 1838 C C . LYS A 1 245 ? -10.635 12.816 34.348 1.00 65.06 245 LYS A C 1
ATOM 1840 O O . LYS A 1 245 ? -11.622 13.157 33.703 1.00 65.06 245 LYS A O 1
ATOM 1845 N N . ASP A 1 246 ? -9.395 12.960 33.889 1.00 62.59 246 ASP A N 1
ATOM 1846 C CA . ASP A 1 246 ? -9.097 13.576 32.596 1.00 62.59 246 ASP A CA 1
ATOM 1847 C C . ASP A 1 246 ? -9.321 12.609 31.427 1.00 62.59 246 ASP A C 1
ATOM 1849 O O . ASP A 1 246 ? -9.851 13.029 30.401 1.00 62.59 246 ASP A O 1
ATOM 1853 N N . CYS A 1 247 ? -9.073 11.305 31.608 1.00 55.69 247 CYS A N 1
ATOM 1854 C CA . CYS A 1 247 ? -9.471 10.293 30.623 1.00 55.69 247 CYS A CA 1
ATOM 1855 C C . CYS A 1 247 ? -10.993 10.051 30.611 1.00 55.69 247 CYS A C 1
ATOM 1857 O O . CYS A 1 247 ? -11.561 9.754 29.565 1.00 55.69 247 CYS A O 1
ATOM 1859 N N . LEU A 1 248 ? -11.690 10.222 31.739 1.00 53.88 248 LEU A N 1
ATOM 1860 C CA . LEU A 1 248 ? -13.155 10.118 31.802 1.00 53.88 248 LEU A CA 1
ATOM 1861 C C . LEU A 1 248 ? -13.866 11.326 31.164 1.00 53.88 248 LEU A C 1
ATOM 1863 O O . LEU A 1 248 ? -14.895 11.146 30.509 1.00 53.88 248 LEU A O 1
ATOM 1867 N N . LYS A 1 249 ? -13.298 12.539 31.263 1.00 56.16 249 LYS A N 1
ATOM 1868 C CA . LYS A 1 249 ? -13.767 13.731 30.521 1.00 56.16 249 LYS A CA 1
ATOM 1869 C C . LYS A 1 249 ? -13.708 13.551 28.995 1.00 56.16 249 LYS A C 1
ATOM 1871 O O . LYS A 1 249 ? -14.422 14.254 28.283 1.00 56.16 249 LYS A O 1
ATOM 1876 N N . LEU A 1 250 ? -12.921 12.596 28.479 1.00 52.41 250 LEU A N 1
ATOM 1877 C CA . LEU A 1 250 ? -12.871 12.271 27.044 1.00 52.41 250 LEU A CA 1
ATOM 1878 C C . LEU A 1 250 ? -14.218 11.783 26.486 1.00 52.41 250 LEU A C 1
ATOM 1880 O O . LEU A 1 250 ? -14.460 11.921 25.291 1.00 52.41 250 LEU A O 1
ATOM 1884 N N . TRP A 1 251 ? -15.101 11.240 27.332 1.00 47.25 251 TRP A N 1
ATOM 1885 C CA . TRP A 1 251 ? -16.413 10.718 26.927 1.00 47.25 251 TRP A CA 1
ATOM 1886 C C . TRP A 1 251 ? -17.555 11.725 27.091 1.00 47.25 251 TRP A C 1
ATOM 1888 O O . TRP A 1 251 ? -18.645 11.507 26.568 1.00 47.25 251 TRP A O 1
ATOM 1898 N N . SER A 1 252 ? -17.308 12.859 27.751 1.00 42.84 252 SER A N 1
ATOM 1899 C CA . SER A 1 252 ? -18.244 13.984 27.824 1.00 42.84 252 SER A CA 1
ATOM 1900 C C . SER A 1 252 ? -18.015 14.983 26.687 1.00 42.84 252 SER A C 1
ATOM 1902 O O . SER A 1 252 ? -18.031 16.194 26.915 1.00 42.84 252 SER A O 1
ATOM 1904 N N . LEU A 1 253 ? -17.757 14.504 25.463 1.00 40.44 253 LEU A N 1
ATOM 1905 C CA . LEU A 1 253 ? -17.749 15.391 24.301 1.00 40.44 253 LEU A CA 1
ATOM 1906 C C . LEU A 1 253 ? -19.124 16.070 24.214 1.00 40.44 253 LEU A C 1
ATOM 1908 O O . LEU A 1 253 ? -20.146 15.377 24.256 1.00 40.44 253 LEU A O 1
ATOM 1912 N N . PRO A 1 254 ? -19.191 17.406 24.099 1.00 39.75 254 PRO A N 1
ATOM 1913 C CA . PRO A 1 254 ? -20.463 18.068 23.887 1.00 39.75 254 PRO A CA 1
ATOM 1914 C C . PRO A 1 254 ? -21.073 17.528 22.590 1.00 39.75 254 PRO A C 1
ATOM 1916 O O . PRO A 1 254 ? -20.505 17.668 21.509 1.00 39.75 254 PRO A O 1
ATOM 1919 N N . THR A 1 255 ? -22.267 16.942 22.686 1.00 41.28 255 THR A N 1
ATOM 1920 C CA . THR A 1 255 ? -23.057 16.427 21.550 1.00 41.28 255 THR A CA 1
ATOM 1921 C C . THR A 1 255 ? -23.315 17.479 20.462 1.00 41.28 255 THR A C 1
ATOM 1923 O O . THR A 1 255 ? -23.698 17.139 19.347 1.00 41.28 255 THR A O 1
ATOM 1926 N N . LYS A 1 256 ? -23.050 18.761 20.748 1.00 39.59 256 LYS A N 1
ATOM 1927 C CA . LYS A 1 256 ? -23.231 19.901 19.842 1.00 39.59 256 LYS A CA 1
ATOM 1928 C C . LYS A 1 256 ? -22.242 19.976 18.667 1.00 39.59 256 LYS A C 1
ATOM 1930 O O . LYS A 1 256 ? -22.482 20.778 17.772 1.00 39.59 256 LYS A O 1
ATOM 1935 N N . THR A 1 257 ? -21.166 19.182 18.624 1.00 37.62 257 THR A N 1
ATOM 1936 C CA . THR A 1 257 ? -20.207 19.196 17.491 1.00 37.62 257 THR A CA 1
ATOM 1937 C C . THR A 1 257 ? -20.507 18.207 16.360 1.00 37.62 257 THR A C 1
ATOM 1939 O O . THR A 1 257 ? -19.800 18.228 15.359 1.00 37.62 257 THR A O 1
ATOM 1942 N N . PHE A 1 258 ? -21.562 17.394 16.464 1.00 31.72 258 PHE A N 1
ATOM 1943 C CA . PHE A 1 258 ? -22.061 16.576 15.352 1.00 31.72 258 PHE A CA 1
ATOM 1944 C C . PHE A 1 258 ? -23.273 17.266 14.717 1.00 31.72 258 PHE A C 1
ATOM 1946 O O . PHE A 1 258 ? -24.417 16.960 15.047 1.00 31.72 258 PHE A O 1
ATOM 1953 N N . LYS A 1 259 ? -23.033 18.232 13.828 1.00 30.06 259 LYS A N 1
ATOM 1954 C CA . LYS A 1 259 ? -24.016 18.550 12.785 1.00 30.06 259 LYS A CA 1
ATOM 1955 C C . LYS A 1 259 ? -23.675 17.690 11.569 1.00 30.06 259 LYS A C 1
ATOM 1957 O O . LYS A 1 259 ? -22.499 17.597 11.225 1.00 30.06 259 LYS A O 1
ATOM 1962 N N . ALA A 1 260 ? -24.696 17.013 11.042 1.00 34.97 260 ALA A N 1
ATOM 1963 C CA . ALA A 1 260 ? -24.645 16.274 9.783 1.00 34.97 260 ALA A CA 1
ATOM 1964 C C . ALA A 1 260 ? -24.214 17.181 8.625 1.00 34.97 260 ALA A C 1
ATOM 1966 O O . ALA A 1 260 ? -24.515 18.397 8.705 1.00 34.97 260 ALA A O 1
#

Secondary structure (DSSP, 8-state):
--------------------------PEEEEEEEEESSSSSEEEEEEE-TT-EEEEEEEEEEEES-TTTS--B-TB---HHHHTTS-GGG-SSSS-TTBEEEEETTTS-EE-TTEEEEE--S-EEEEEEESS-GGGGGG-EEEEEEEEEE-HHHHHHHHHHHHHHHHHHHHTS-S-SS--HHHHHHHHHHHHHHHHHHHHHHHHTTTHHHHHHHHHHTT-S-HHHHHHHHHHHHSS-HHHHHH-HHHHGGG---GGG---